Protein AF-A0A0K2RIB2-F1 (afdb_monomer_lite)

Radius of gyration: 23.25 Å; chains: 1; bounding box: 69×48×59 Å

Sequence (217 aa):
MESGQAYGKSLRTVKSCVGSTWCRFGVLDSVSMAINLELRYRGLRSPHKLKMGVSGCARECAEARGKDVGVIATSEGWNLYVGGNGGANPAHAQLLAGGLDDETLVKYIDRYFMYYIRTADRLQRTARWQEELDGGLEHVRQVVVEDSLGIADELEAAMAKHVGSYEDEWAATLKDPERLRRFRSFVNAPSRKMRPSSSSRNAARSVRPPTKRRAPS

Secondary structure (DSSP, 8-state):
-PPP-TTSSBB---EE--HHHH-TT--S-HHHHHHHHHHHHTT-B-SS-B-EEEESSTT-TT-GGGSSEEEEEETTEEEEEES-B-SSS-B--EEEEEEE-HHHHHHHHHHHHHHHHHHSPTT--HHHHHHHSTTTHHHHHHHHTS-TTS-HHHHHHHHHHHHHH---HHHHHHH-HHHHTT--S-SS-TT----------------PPP--PPPP-

pLDDT: mean 88.88, std 16.24, range [41.5, 98.88]

Structure (mmCIF, N/CA/C/O backbone):
data_AF-A0A0K2RIB2-F1
#
_entry.id   AF-A0A0K2RIB2-F1
#
loop_
_atom_site.group_PDB
_atom_site.id
_atom_site.type_symbol
_atom_site.label_atom_id
_atom_site.label_alt_id
_atom_site.label_comp_id
_atom_site.label_asym_id
_atom_site.label_entity_id
_atom_site.label_seq_id
_atom_site.pdbx_PDB_ins_code
_atom_site.Cartn_x
_atom_site.Cartn_y
_atom_site.Cartn_z
_atom_site.occupancy
_atom_site.B_iso_or_equiv
_atom_site.auth_seq_id
_atom_site.auth_comp_id
_atom_site.auth_asym_id
_atom_site.auth_atom_id
_atom_site.pdbx_PDB_model_num
ATOM 1 N N . MET A 1 1 ? 18.190 -14.920 -8.138 1.00 58.31 1 MET A N 1
ATOM 2 C CA . MET A 1 1 ? 17.824 -13.720 -7.362 1.00 58.31 1 MET A CA 1
ATOM 3 C C . MET A 1 1 ? 17.068 -12.816 -8.307 1.00 58.31 1 MET A C 1
ATOM 5 O O . MET A 1 1 ? 17.563 -12.605 -9.409 1.00 58.31 1 MET A O 1
ATOM 9 N N . GLU A 1 2 ? 15.866 -12.404 -7.922 1.00 75.25 2 GLU A N 1
ATOM 10 C CA . GLU A 1 2 ? 15.033 -11.526 -8.744 1.00 75.25 2 GLU A CA 1
ATOM 11 C C . GLU A 1 2 ? 15.531 -10.077 -8.675 1.00 75.25 2 GLU A C 1
ATOM 13 O O . GLU A 1 2 ? 16.169 -9.659 -7.703 1.00 75.25 2 GLU A O 1
ATOM 18 N N . SER A 1 3 ? 15.256 -9.312 -9.721 1.00 78.38 3 SER A N 1
ATOM 19 C CA . SER A 1 3 ? 15.588 -7.903 -9.829 1.00 78.38 3 SER A CA 1
ATOM 20 C C . SER A 1 3 ? 14.490 -7.024 -9.216 1.00 78.38 3 SER A C 1
ATOM 22 O O . SER A 1 3 ? 13.297 -7.169 -9.482 1.00 78.38 3 SER A O 1
ATOM 24 N N . GLY A 1 4 ? 14.893 -6.066 -8.379 1.00 78.19 4 GLY A N 1
ATOM 25 C CA . GLY A 1 4 ? 13.978 -5.068 -7.825 1.00 78.19 4 GLY A CA 1
ATOM 26 C C . GLY A 1 4 ? 13.643 -3.956 -8.828 1.00 78.19 4 GLY A C 1
ATOM 27 O O . GLY A 1 4 ? 14.410 -3.659 -9.741 1.00 78.19 4 GLY A O 1
ATOM 28 N N . GLN A 1 5 ? 12.530 -3.248 -8.619 1.00 83.38 5 GLN A N 1
ATOM 29 C CA . GLN A 1 5 ? 12.072 -2.175 -9.519 1.00 83.38 5 GLN A CA 1
ATOM 30 C C . GLN A 1 5 ? 12.382 -0.767 -8.992 1.00 83.38 5 GLN A C 1
ATOM 32 O O . GLN A 1 5 ? 11.546 0.140 -8.972 1.00 83.38 5 GLN A O 1
ATOM 37 N N . ALA A 1 6 ? 13.633 -0.561 -8.578 1.00 80.31 6 ALA A N 1
ATOM 38 C CA . ALA A 1 6 ? 14.073 0.627 -7.845 1.00 80.31 6 ALA A CA 1
ATOM 39 C C . ALA A 1 6 ? 13.928 1.966 -8.598 1.00 80.31 6 ALA A C 1
ATOM 41 O O . ALA A 1 6 ? 13.951 3.018 -7.962 1.00 80.31 6 ALA A O 1
ATOM 42 N N . TYR A 1 7 ? 13.751 1.974 -9.920 1.00 82.31 7 TYR A N 1
ATOM 43 C CA . TYR A 1 7 ? 13.553 3.204 -10.704 1.00 82.31 7 TYR A CA 1
ATOM 44 C C . TYR A 1 7 ? 12.172 3.295 -11.367 1.00 82.31 7 TYR A C 1
ATOM 46 O O . TYR A 1 7 ? 11.796 4.365 -11.842 1.00 8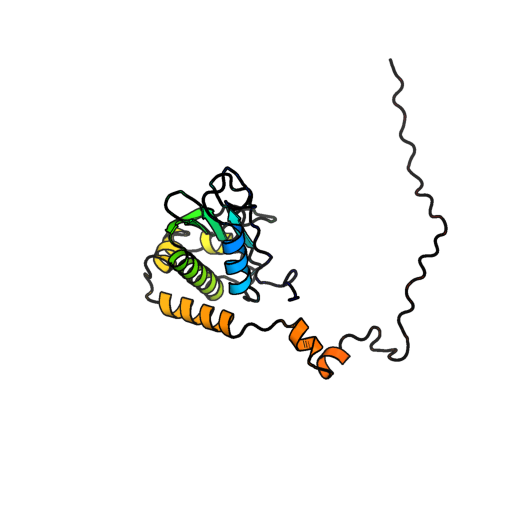2.31 7 TYR A O 1
ATOM 54 N N . GLY A 1 8 ? 11.374 2.225 -11.312 1.00 86.38 8 GLY A N 1
ATOM 55 C CA . GLY A 1 8 ? 10.035 2.184 -11.891 1.00 86.38 8 GLY A CA 1
ATOM 56 C C . GLY A 1 8 ? 9.006 3.020 -11.124 1.00 86.38 8 GLY A C 1
ATOM 57 O O . GLY A 1 8 ? 9.195 3.380 -9.948 1.00 86.38 8 GLY A O 1
ATOM 58 N N . LYS A 1 9 ? 7.891 3.313 -11.806 1.00 93.69 9 LYS A N 1
ATOM 59 C CA . LYS A 1 9 ? 6.614 3.681 -11.177 1.00 93.69 9 LYS A CA 1
ATOM 60 C C . LYS A 1 9 ? 5.899 2.389 -10.780 1.00 93.69 9 LYS A C 1
ATOM 62 O O . LYS A 1 9 ? 5.029 1.890 -11.485 1.00 93.69 9 LYS A O 1
ATOM 67 N N . SER A 1 10 ? 6.424 1.796 -9.719 1.00 93.69 10 SER A N 1
ATOM 68 C CA . SER A 1 10 ? 5.986 0.522 -9.170 1.00 93.69 10 SER A CA 1
ATOM 69 C C . SER A 1 10 ? 6.377 0.417 -7.699 1.00 93.69 10 SER A C 1
ATOM 71 O O . SER A 1 10 ? 6.962 1.363 -7.138 1.00 93.69 10 SER A O 1
ATOM 73 N N . LEU A 1 11 ? 6.036 -0.712 -7.071 1.00 95.31 11 LEU A N 1
ATOM 74 C CA . LEU A 1 11 ? 6.419 -1.013 -5.697 1.00 95.31 11 LEU A CA 1
ATOM 75 C C . LEU A 1 11 ? 7.947 -0.956 -5.517 1.00 95.31 11 LEU A C 1
ATOM 77 O O . LEU A 1 11 ? 8.725 -1.535 -6.277 1.00 95.31 11 LEU A O 1
ATOM 81 N N . ARG A 1 12 ? 8.371 -0.239 -4.475 1.00 94.44 12 ARG A N 1
ATOM 82 C CA . ARG A 1 12 ? 9.718 -0.316 -3.896 1.00 94.44 12 ARG A CA 1
ATOM 83 C C . ARG A 1 12 ? 9.722 -1.325 -2.751 1.00 94.44 12 ARG A C 1
ATOM 85 O O . ARG A 1 12 ? 8.665 -1.617 -2.215 1.00 94.44 12 ARG A O 1
ATOM 92 N N . THR A 1 13 ? 10.904 -1.771 -2.335 1.00 93.12 13 THR A N 1
ATOM 93 C CA . THR A 1 13 ? 11.085 -2.705 -1.211 1.00 93.12 13 THR A CA 1
ATOM 94 C C . THR A 1 13 ? 10.164 -2.398 -0.030 1.00 93.12 13 THR A C 1
ATOM 96 O O . THR A 1 13 ? 10.035 -1.236 0.386 1.00 93.12 13 THR A O 1
ATOM 99 N N . VAL A 1 14 ? 9.545 -3.443 0.512 1.00 97.44 14 VAL A N 1
ATOM 100 C CA . VAL A 1 14 ? 8.667 -3.343 1.673 1.00 97.44 14 VAL A CA 1
ATOM 101 C C . VAL A 1 14 ? 9.541 -3.287 2.920 1.00 97.44 14 VAL A C 1
ATOM 103 O O . VAL A 1 14 ? 10.228 -4.242 3.272 1.00 97.44 14 VAL A O 1
ATOM 106 N N . LYS A 1 15 ? 9.554 -2.140 3.606 1.00 97.62 15 LYS A N 1
ATOM 107 C CA . LYS A 1 15 ? 10.358 -1.986 4.828 1.00 97.62 15 LYS A CA 1
ATOM 108 C C . LYS A 1 15 ? 9.657 -2.682 5.992 1.00 97.62 15 LYS A C 1
ATOM 110 O O . LYS A 1 15 ? 8.543 -2.297 6.336 1.00 97.62 15 LYS A O 1
ATOM 115 N N . SER A 1 16 ? 10.322 -3.624 6.647 1.00 98.19 16 SER A N 1
ATOM 116 C CA . SER A 1 16 ? 9.856 -4.227 7.897 1.00 98.19 16 SER A CA 1
ATOM 117 C C . SER A 1 16 ? 10.701 -3.788 9.091 1.00 98.19 16 SER A C 1
ATOM 119 O O . SER A 1 16 ? 11.830 -3.314 8.942 1.00 98.19 16 SER A O 1
ATOM 121 N N . CYS A 1 17 ? 10.152 -3.941 10.296 1.00 97.06 17 CYS A N 1
ATOM 122 C CA . CYS A 1 17 ? 10.984 -4.132 11.481 1.00 97.06 17 CYS A CA 1
ATOM 123 C C . CYS A 1 17 ? 11.223 -5.631 11.714 1.00 97.06 17 CYS A C 1
ATOM 125 O O . CYS A 1 17 ? 10.639 -6.478 11.040 1.00 97.06 17 CYS A O 1
ATOM 127 N N . VAL A 1 18 ? 12.062 -5.965 12.694 1.00 96.81 18 VAL A N 1
ATOM 128 C CA . VAL A 1 18 ? 12.467 -7.358 12.955 1.00 96.81 18 VAL A CA 1
ATOM 129 C C . VAL A 1 18 ? 11.351 -8.259 13.521 1.00 96.81 18 VAL A C 1
ATOM 131 O O . VAL A 1 18 ? 11.580 -9.451 13.693 1.00 96.81 18 VAL A O 1
ATOM 134 N N . GLY A 1 19 ? 10.159 -7.709 13.795 1.00 95.06 19 GLY A N 1
ATOM 135 C CA . GLY A 1 19 ? 8.959 -8.464 14.182 1.00 95.06 19 GLY A CA 1
ATOM 136 C C . GLY A 1 19 ? 9.045 -9.180 15.531 1.00 95.06 19 GLY A C 1
ATOM 137 O O . GLY A 1 19 ? 10.005 -8.998 16.284 1.00 95.06 19 GLY A O 1
ATOM 138 N N . SER A 1 20 ? 8.028 -9.990 15.840 1.00 95.31 20 SER A N 1
ATOM 139 C CA . SER A 1 20 ? 7.999 -10.876 17.020 1.00 95.31 20 SER A CA 1
ATOM 140 C C . SER A 1 20 ? 9.105 -11.938 17.009 1.00 95.31 20 SER A C 1
ATOM 142 O O . SER A 1 20 ? 9.464 -12.451 18.063 1.00 95.31 20 SER A O 1
ATOM 144 N N . THR A 1 21 ? 9.709 -12.205 15.849 1.00 91.19 21 THR A N 1
ATOM 145 C CA . THR A 1 21 ? 10.822 -13.149 15.685 1.00 91.19 21 THR A CA 1
ATOM 146 C C . THR A 1 21 ? 12.063 -12.746 16.484 1.00 91.19 21 THR A C 1
ATOM 148 O O . THR A 1 21 ? 12.758 -13.608 17.012 1.00 91.19 21 THR A O 1
ATOM 151 N N . TRP A 1 22 ? 12.349 -11.441 16.592 1.00 93.38 22 TRP A N 1
ATOM 152 C CA . TRP A 1 22 ? 13.577 -10.949 17.241 1.00 93.38 22 TRP A CA 1
ATOM 153 C C . TRP A 1 22 ? 13.367 -9.776 18.202 1.00 93.38 22 TRP A C 1
ATOM 155 O O . TRP A 1 22 ? 14.234 -9.489 19.028 1.00 93.38 22 TRP A O 1
ATOM 165 N N . CYS A 1 23 ? 12.248 -9.057 18.108 1.00 97.00 23 CYS A N 1
ATOM 166 C CA . CYS A 1 23 ? 11.960 -7.935 18.992 1.00 97.00 23 CYS A CA 1
ATOM 167 C C . CYS A 1 23 ? 11.091 -8.391 20.162 1.00 97.00 23 CYS A C 1
ATOM 169 O O . CYS A 1 23 ? 9.965 -8.830 19.961 1.00 97.00 23 CYS A O 1
ATOM 171 N N . ARG A 1 24 ? 11.538 -8.133 21.397 1.00 96.50 24 ARG A N 1
ATOM 172 C CA . ARG A 1 24 ? 10.737 -8.369 22.617 1.00 96.50 24 ARG A CA 1
ATOM 173 C C . ARG A 1 24 ? 9.398 -7.619 22.670 1.00 96.50 24 ARG A C 1
ATOM 175 O O . ARG A 1 24 ? 8.568 -7.912 23.516 1.00 96.50 24 ARG A O 1
ATOM 182 N N . PHE A 1 25 ? 9.235 -6.585 21.842 1.00 96.19 25 PHE A N 1
ATOM 183 C CA . PHE A 1 25 ? 8.000 -5.804 21.726 1.00 96.19 25 PHE A CA 1
ATOM 184 C C . PHE A 1 25 ? 7.179 -6.185 20.492 1.00 96.19 25 PHE A C 1
ATOM 186 O O . PHE A 1 25 ? 6.168 -5.537 20.234 1.00 96.19 25 PHE A O 1
ATOM 193 N N . GLY A 1 26 ? 7.659 -7.121 19.671 1.00 95.31 26 GLY A N 1
ATOM 194 C CA . GLY A 1 26 ? 6.946 -7.561 18.483 1.00 95.31 26 GLY A CA 1
ATOM 195 C C . GLY A 1 26 ? 5.702 -8.343 18.885 1.00 95.31 26 GLY A C 1
ATOM 196 O O . GLY A 1 26 ? 5.790 -9.289 19.658 1.00 95.31 26 GLY A O 1
ATOM 197 N N . VAL A 1 27 ? 4.559 -7.914 18.365 1.00 97.38 27 VAL A N 1
ATOM 198 C CA . VAL A 1 27 ? 3.250 -8.537 18.568 1.00 97.38 27 VAL A CA 1
ATOM 199 C C . VAL A 1 27 ? 3.007 -9.580 17.483 1.00 97.38 27 VAL A C 1
ATOM 201 O O . VAL A 1 27 ? 2.706 -10.724 17.795 1.00 97.38 27 VAL A O 1
ATOM 204 N N . LEU A 1 28 ? 3.223 -9.208 16.217 1.00 97.19 28 LEU A N 1
ATOM 205 C CA . LEU A 1 28 ? 3.100 -10.104 15.063 1.00 97.19 28 LEU A CA 1
ATOM 206 C C . LEU A 1 28 ? 4.395 -10.142 14.241 1.00 97.19 28 LEU A C 1
ATOM 208 O O . LEU A 1 28 ? 5.269 -9.268 14.358 1.00 97.19 28 LEU A O 1
ATOM 212 N N . ASP A 1 29 ? 4.512 -11.161 13.391 1.00 97.56 29 ASP A N 1
ATOM 213 C CA . ASP A 1 29 ? 5.656 -11.342 12.500 1.00 97.56 29 ASP A CA 1
ATOM 214 C C . ASP A 1 29 ? 5.575 -10.385 11.301 1.00 97.56 29 ASP A C 1
ATOM 216 O O . ASP A 1 29 ? 5.030 -10.682 10.236 1.00 97.56 29 ASP A O 1
ATOM 220 N N . SER A 1 30 ? 6.155 -9.198 11.475 1.00 97.75 30 SER A N 1
ATOM 221 C CA . SER A 1 30 ? 6.241 -8.205 10.406 1.00 97.75 30 SER A CA 1
ATOM 222 C C . SER A 1 30 ? 7.198 -8.575 9.279 1.00 97.75 30 SER A C 1
ATOM 224 O O . SER A 1 30 ? 7.102 -7.974 8.210 1.00 97.75 30 SER A O 1
ATOM 226 N N . VAL A 1 31 ? 8.144 -9.493 9.501 1.00 98.06 31 VAL A N 1
ATOM 227 C CA . VAL A 1 31 ? 9.119 -9.874 8.472 1.00 98.06 31 VAL A CA 1
ATOM 228 C C . VAL A 1 31 ? 8.427 -10.745 7.433 1.00 98.06 31 VAL A C 1
ATOM 230 O O . VAL A 1 31 ? 8.460 -10.402 6.252 1.00 98.06 31 VAL A O 1
ATOM 233 N N . SER A 1 32 ? 7.734 -11.798 7.872 1.00 97.69 32 SER A N 1
ATOM 234 C CA . SER A 1 32 ? 6.980 -12.679 6.973 1.00 97.69 32 SER A CA 1
ATOM 235 C C . SER A 1 32 ? 5.874 -11.922 6.241 1.00 97.69 32 SER A C 1
ATOM 237 O O . SER A 1 32 ? 5.769 -12.020 5.020 1.00 97.69 32 SER A O 1
ATOM 239 N N . MET A 1 33 ? 5.119 -11.071 6.946 1.00 98.50 33 MET A N 1
ATOM 240 C CA . MET A 1 33 ? 4.102 -10.229 6.311 1.00 98.50 33 MET A CA 1
ATOM 241 C C . MET A 1 33 ? 4.712 -9.278 5.265 1.00 98.50 33 MET A C 1
ATOM 243 O O . MET A 1 33 ? 4.191 -9.160 4.160 1.00 98.50 33 MET A O 1
ATOM 247 N N . ALA A 1 34 ? 5.853 -8.636 5.541 1.00 98.25 34 ALA A N 1
ATOM 248 C CA . ALA A 1 34 ? 6.506 -7.781 4.548 1.00 98.25 34 ALA A CA 1
ATOM 249 C C . ALA A 1 34 ? 6.981 -8.548 3.308 1.00 98.25 34 ALA A C 1
ATOM 251 O O . ALA A 1 34 ? 6.813 -8.043 2.199 1.00 98.25 34 ALA A O 1
ATOM 252 N N . ILE A 1 35 ? 7.524 -9.758 3.481 1.00 97.19 35 ILE A N 1
ATOM 253 C CA . ILE A 1 35 ? 7.908 -10.636 2.367 1.00 97.19 35 ILE A CA 1
ATOM 254 C C . ILE A 1 35 ? 6.676 -10.987 1.529 1.00 97.19 35 ILE A C 1
ATOM 256 O O . ILE A 1 35 ? 6.717 -10.853 0.308 1.00 97.19 35 ILE A O 1
ATOM 260 N N . ASN A 1 36 ? 5.566 -11.362 2.170 1.00 98.00 36 ASN A N 1
ATOM 261 C CA . ASN A 1 36 ? 4.319 -11.690 1.480 1.00 98.00 36 ASN A CA 1
ATOM 262 C C . ASN A 1 36 ? 3.820 -10.517 0.624 1.00 98.00 36 ASN A C 1
ATOM 264 O O . ASN A 1 36 ? 3.519 -10.695 -0.557 1.00 98.00 36 ASN A O 1
ATOM 268 N N . LEU A 1 37 ? 3.788 -9.305 1.187 1.00 98.38 37 LEU A N 1
ATOM 269 C CA . LEU A 1 37 ? 3.371 -8.107 0.454 1.00 98.38 37 LEU A CA 1
ATOM 270 C C . LEU A 1 37 ? 4.364 -7.757 -0.670 1.00 98.38 37 LEU A C 1
ATOM 272 O O . LEU A 1 37 ? 3.944 -7.378 -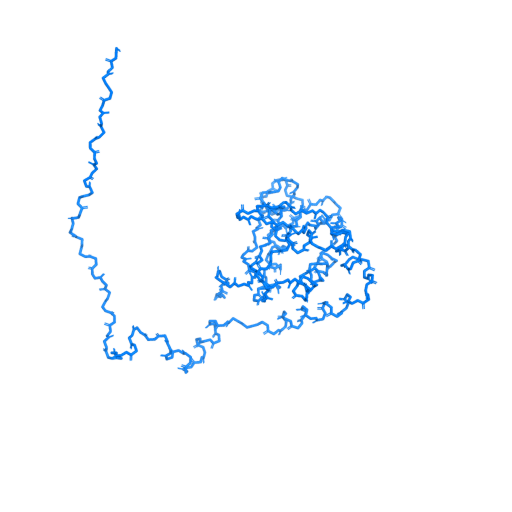1.763 1.00 98.38 37 LEU A O 1
ATOM 276 N N . GLU A 1 38 ? 5.672 -7.917 -0.449 1.00 96.56 38 GLU A N 1
ATOM 277 C CA . GLU A 1 38 ? 6.683 -7.664 -1.482 1.00 96.56 38 GLU A CA 1
ATOM 278 C C . GLU A 1 38 ? 6.520 -8.607 -2.678 1.00 96.56 38 GLU A C 1
ATOM 280 O O . GLU A 1 38 ? 6.462 -8.150 -3.821 1.00 96.56 38 GLU A O 1
ATOM 285 N N . LEU A 1 39 ? 6.376 -9.909 -2.423 1.00 95.44 39 LEU A N 1
ATOM 286 C CA . LEU A 1 39 ? 6.187 -10.920 -3.464 1.00 95.44 39 LEU A CA 1
ATOM 287 C C . LEU A 1 39 ? 4.849 -10.763 -4.198 1.00 95.44 39 LEU A C 1
ATOM 289 O O . LEU A 1 39 ? 4.767 -11.087 -5.385 1.00 95.44 39 LEU A O 1
ATOM 293 N N . ARG A 1 40 ? 3.814 -10.251 -3.525 1.00 97.00 40 ARG A N 1
ATOM 294 C CA . ARG A 1 40 ? 2.500 -10.014 -4.132 1.00 97.00 40 ARG A CA 1
ATOM 295 C C . ARG A 1 40 ? 2.503 -8.805 -5.066 1.00 97.00 40 ARG A C 1
ATOM 297 O O . ARG A 1 40 ? 2.053 -8.911 -6.201 1.00 97.00 40 ARG A O 1
ATOM 304 N N . TYR A 1 41 ? 3.021 -7.661 -4.620 1.00 96.94 41 TYR A N 1
ATOM 305 C CA . TYR A 1 41 ? 2.884 -6.401 -5.369 1.00 96.94 41 TYR A CA 1
ATOM 306 C C . TYR A 1 41 ? 4.127 -6.007 -6.175 1.00 96.94 41 TYR A C 1
ATOM 308 O O . TYR A 1 41 ? 4.136 -4.957 -6.830 1.00 96.94 41 TYR A O 1
ATOM 316 N N . ARG A 1 42 ? 5.196 -6.815 -6.164 1.00 93.38 42 ARG A N 1
ATOM 317 C CA . ARG A 1 42 ? 6.334 -6.629 -7.079 1.00 93.38 42 ARG A CA 1
ATOM 318 C C . ARG A 1 42 ? 5.837 -6.529 -8.520 1.00 93.38 42 ARG A C 1
ATOM 320 O O . ARG A 1 42 ? 4.906 -7.208 -8.942 1.00 93.38 42 ARG A O 1
ATOM 327 N N . GLY A 1 43 ? 6.436 -5.623 -9.280 1.00 92.19 43 GLY A N 1
ATOM 328 C CA . GLY A 1 43 ? 6.046 -5.402 -10.669 1.00 92.19 43 GLY A CA 1
ATOM 329 C C . GLY A 1 43 ? 4.772 -4.617 -10.909 1.00 92.19 43 GLY A C 1
ATOM 330 O O . GLY A 1 43 ? 4.549 -4.235 -12.056 1.00 92.19 43 GLY A O 1
ATOM 331 N N . LEU A 1 44 ? 3.979 -4.319 -9.878 1.00 95.19 44 LEU A N 1
ATOM 332 C CA . LEU A 1 44 ? 2.732 -3.590 -10.059 1.00 95.19 44 LEU A CA 1
ATOM 333 C C . LEU A 1 44 ? 3.021 -2.195 -10.615 1.00 95.19 44 LEU A C 1
ATOM 335 O O . LEU A 1 44 ? 3.683 -1.386 -9.960 1.00 95.19 44 LEU A O 1
ATOM 339 N N . ARG A 1 45 ? 2.559 -1.921 -11.837 1.00 94.62 45 ARG A N 1
ATOM 340 C CA . ARG A 1 45 ? 2.681 -0.602 -12.462 1.00 94.62 45 ARG A CA 1
ATOM 341 C C . ARG A 1 45 ? 1.593 0.310 -11.919 1.00 94.62 45 ARG A C 1
ATOM 343 O O . ARG A 1 45 ? 0.434 -0.076 -11.839 1.00 94.62 45 ARG A O 1
ATOM 350 N N . SER A 1 46 ? 1.980 1.524 -11.560 1.00 96.50 46 SER A N 1
ATOM 351 C CA . SER A 1 46 ? 1.096 2.472 -10.890 1.00 96.50 46 SER A CA 1
ATOM 352 C C . SER A 1 46 ? 1.356 3.907 -11.354 1.00 96.50 46 SER A C 1
ATOM 354 O O . SER A 1 46 ? 2.445 4.194 -11.864 1.00 96.50 46 SER A O 1
ATOM 356 N N . PRO A 1 47 ? 0.399 4.838 -11.159 1.00 97.44 47 PRO A N 1
ATOM 357 C CA . PRO A 1 47 ? 0.558 6.236 -11.568 1.00 97.44 47 PRO A CA 1
ATOM 358 C C . PRO A 1 47 ? 1.840 6.878 -11.023 1.00 97.44 47 PRO A C 1
ATOM 360 O O . PRO A 1 47 ? 2.522 7.638 -11.719 1.00 97.44 47 PRO A O 1
ATOM 363 N N . HIS A 1 48 ? 2.233 6.509 -9.800 1.00 95.88 48 HIS A N 1
ATOM 364 C CA . HIS A 1 48 ? 3.517 6.868 -9.215 1.00 95.88 48 HIS A CA 1
ATOM 365 C C . HIS A 1 48 ? 4.164 5.699 -8.437 1.00 95.88 48 HIS A C 1
ATOM 367 O O . HIS A 1 48 ? 3.534 4.680 -8.200 1.00 95.88 48 HIS A O 1
ATOM 373 N N . LYS A 1 49 ? 5.443 5.823 -8.033 1.00 95.50 49 LYS A N 1
ATOM 374 C CA . LYS A 1 49 ? 6.132 4.845 -7.160 1.00 95.50 49 LYS A CA 1
ATOM 375 C C . LYS A 1 49 ? 5.348 4.605 -5.864 1.00 95.50 49 LYS A C 1
ATOM 377 O O . LYS A 1 49 ? 4.922 5.586 -5.250 1.00 95.50 49 LYS A O 1
ATOM 382 N N . LEU A 1 50 ? 5.275 3.346 -5.443 1.00 96.88 50 LEU A N 1
ATOM 383 C CA . LEU A 1 50 ? 4.609 2.910 -4.217 1.00 96.88 50 LEU A CA 1
ATOM 384 C C . LEU A 1 50 ? 5.645 2.496 -3.172 1.00 96.88 50 LEU A C 1
ATOM 386 O O . LEU A 1 50 ? 6.670 1.893 -3.500 1.00 96.88 50 LEU A O 1
ATOM 390 N N . LYS A 1 51 ? 5.390 2.821 -1.910 1.00 97.38 51 LYS A N 1
ATOM 391 C CA . LYS A 1 51 ? 6.163 2.361 -0.759 1.00 97.38 51 LYS A CA 1
ATOM 392 C C . LYS A 1 51 ? 5.225 1.667 0.211 1.00 97.38 51 LYS A C 1
ATOM 394 O O . LYS A 1 51 ? 4.145 2.179 0.490 1.00 97.38 51 LYS A O 1
ATOM 399 N N . MET A 1 52 ? 5.690 0.557 0.772 1.00 98.50 52 MET A N 1
ATOM 400 C CA . MET A 1 52 ? 4.977 -0.164 1.820 1.00 98.50 52 MET A CA 1
ATOM 401 C C . MET A 1 52 ? 5.869 -0.424 3.022 1.00 98.50 52 MET A C 1
ATOM 403 O O . MET A 1 52 ? 7.102 -0.442 2.911 1.00 98.50 52 MET A O 1
ATOM 407 N N . GLY A 1 53 ? 5.260 -0.581 4.192 1.00 98.44 53 GLY A N 1
ATOM 408 C CA . GLY A 1 53 ? 6.013 -0.958 5.372 1.00 98.44 53 GLY A CA 1
ATOM 409 C C . GLY A 1 53 ? 5.172 -1.617 6.440 1.00 98.44 53 GLY A C 1
ATOM 410 O O . GLY A 1 53 ? 4.011 -1.264 6.623 1.00 98.44 53 GLY A O 1
ATOM 411 N N . VAL A 1 54 ? 5.794 -2.557 7.143 1.00 98.81 54 VAL A N 1
ATOM 412 C CA . VAL A 1 54 ? 5.142 -3.431 8.114 1.00 98.81 54 VAL A CA 1
ATOM 413 C C . VAL A 1 54 ? 5.871 -3.328 9.447 1.00 98.81 54 VAL A C 1
ATOM 415 O O . VAL A 1 54 ? 7.047 -3.674 9.561 1.00 98.81 54 VAL A O 1
ATOM 418 N N . SER A 1 55 ? 5.183 -2.834 10.470 1.00 98.62 55 SER A N 1
ATOM 419 C CA . SER A 1 55 ? 5.692 -2.789 11.840 1.00 98.62 55 SER A CA 1
ATOM 420 C C . SER A 1 55 ? 5.013 -3.854 12.683 1.00 98.62 55 SER A C 1
ATOM 422 O O . SER A 1 55 ? 3.793 -3.876 12.796 1.00 98.62 55 SER A O 1
ATOM 424 N N . GLY A 1 56 ? 5.807 -4.691 13.345 1.00 98.31 56 GLY A N 1
ATOM 425 C CA . GLY A 1 56 ? 5.306 -5.737 14.234 1.00 98.31 56 GLY A CA 1
ATOM 426 C C . GLY A 1 56 ? 4.722 -5.224 15.551 1.00 98.31 56 GLY A C 1
ATOM 427 O O . GLY A 1 56 ? 4.328 -6.044 16.365 1.00 98.31 56 GLY A O 1
ATOM 428 N N . CYS A 1 57 ? 4.687 -3.909 15.805 1.00 98.19 57 CYS A N 1
ATOM 429 C CA . CYS A 1 57 ? 3.988 -3.293 16.939 1.00 98.19 57 CYS A CA 1
ATOM 430 C C . CYS A 1 57 ? 3.845 -1.769 16.768 1.00 98.19 57 CYS A C 1
ATOM 432 O O . CYS A 1 57 ? 4.439 -1.167 15.867 1.00 98.19 57 CYS A O 1
ATOM 434 N N . ALA A 1 58 ? 3.136 -1.127 17.702 1.00 97.06 58 ALA A N 1
ATOM 435 C CA . ALA A 1 58 ? 2.871 0.316 17.728 1.00 97.06 58 ALA A CA 1
ATOM 436 C C . ALA A 1 58 ? 4.116 1.224 17.834 1.00 97.06 58 ALA A C 1
ATOM 438 O O . ALA A 1 58 ? 4.001 2.432 17.652 1.00 97.06 58 ALA A O 1
ATOM 439 N N . ARG A 1 59 ? 5.313 0.671 18.093 1.00 96.88 59 ARG A N 1
ATOM 440 C CA . ARG A 1 59 ? 6.579 1.435 18.047 1.00 96.88 59 ARG A CA 1
ATOM 441 C C . ARG A 1 59 ? 6.972 1.865 16.639 1.00 96.88 59 ARG A C 1
ATOM 443 O O . ARG A 1 59 ? 7.867 2.690 16.501 1.00 96.88 59 ARG A O 1
ATOM 450 N N . GLU A 1 60 ? 6.334 1.288 15.621 1.00 95.06 60 GLU A N 1
ATOM 451 C CA . GLU A 1 60 ? 6.335 1.852 14.273 1.00 95.06 60 GLU A CA 1
ATOM 452 C C . GLU A 1 60 ? 7.734 1.929 13.625 1.00 95.06 60 GLU A C 1
ATOM 454 O O . GLU A 1 60 ? 7.980 2.715 12.726 1.00 95.06 60 GLU A O 1
ATOM 459 N N . CYS A 1 61 ? 8.683 1.070 14.020 1.00 97.69 61 CYS A N 1
ATOM 460 C CA . CYS A 1 61 ? 10.078 1.157 13.555 1.00 97.69 61 CYS A CA 1
ATOM 461 C C . CYS A 1 61 ? 10.245 1.034 12.029 1.00 97.69 61 CYS A C 1
ATOM 463 O O . CYS A 1 61 ? 11.289 1.395 11.479 1.00 97.69 61 CYS A O 1
ATOM 465 N N . ALA A 1 62 ? 9.237 0.499 11.336 1.00 97.44 62 ALA A N 1
ATOM 466 C CA . ALA A 1 62 ? 9.260 0.432 9.892 1.00 97.44 62 ALA A CA 1
ATOM 467 C C . ALA A 1 62 ? 8.953 1.776 9.223 1.00 97.44 62 ALA A C 1
ATOM 469 O O . ALA A 1 62 ? 9.206 1.851 8.029 1.00 97.44 62 ALA A O 1
ATOM 470 N N . GLU A 1 63 ? 8.445 2.809 9.906 1.00 97.31 63 GLU A N 1
ATOM 471 C CA . GLU A 1 63 ? 7.892 4.045 9.309 1.00 97.31 63 GLU A CA 1
ATOM 472 C C . GLU A 1 63 ? 6.705 3.748 8.364 1.00 97.31 63 GLU A C 1
ATOM 474 O O . GLU A 1 63 ? 6.590 4.312 7.272 1.00 97.31 63 GLU A O 1
ATOM 479 N N . ALA A 1 64 ? 5.889 2.748 8.704 1.00 97.62 64 ALA A N 1
ATOM 480 C CA . ALA A 1 64 ? 4.637 2.386 8.042 1.00 97.62 64 ALA A CA 1
ATOM 481 C C . ALA A 1 64 ? 3.703 3.591 7.780 1.00 97.62 64 ALA A C 1
ATOM 483 O O . ALA A 1 64 ? 3.194 3.717 6.670 1.00 97.62 64 ALA A O 1
ATOM 484 N N . ARG A 1 65 ? 3.534 4.527 8.723 1.00 97.56 65 ARG A N 1
ATOM 485 C CA . ARG A 1 65 ? 2.679 5.718 8.554 1.00 97.56 65 ARG A CA 1
ATOM 486 C C . ARG A 1 65 ? 3.260 6.767 7.602 1.00 97.56 65 ARG A C 1
ATOM 488 O O . ARG A 1 65 ? 2.552 7.678 7.198 1.00 97.56 65 ARG A O 1
ATOM 495 N N . GLY A 1 66 ? 4.527 6.653 7.206 1.00 97.06 66 GLY A N 1
ATOM 496 C CA . GLY A 1 66 ? 5.157 7.529 6.207 1.00 97.06 66 GLY A CA 1
ATOM 497 C C . GLY A 1 66 ? 5.041 7.027 4.761 1.00 97.06 66 GLY A C 1
ATOM 498 O O . GLY A 1 66 ? 5.729 7.541 3.867 1.00 97.06 66 GLY A O 1
ATOM 499 N N . LYS A 1 67 ? 4.253 5.974 4.518 1.00 98.12 67 LYS A N 1
ATOM 500 C CA . LYS A 1 67 ? 4.221 5.231 3.253 1.00 98.12 67 LYS A CA 1
ATOM 501 C C . LYS A 1 67 ? 2.832 5.161 2.643 1.00 98.12 67 LYS A C 1
ATOM 503 O O . LYS A 1 67 ? 1.842 5.391 3.325 1.00 98.12 67 LYS A O 1
ATOM 508 N N . ASP A 1 68 ? 2.793 4.828 1.352 1.00 98.38 68 ASP A N 1
ATOM 509 C CA . ASP A 1 68 ? 1.554 4.770 0.578 1.00 98.38 68 ASP A CA 1
ATOM 510 C C . ASP A 1 68 ? 0.589 3.726 1.171 1.00 98.38 68 ASP A C 1
ATOM 512 O O . ASP A 1 68 ? -0.612 3.984 1.218 1.00 98.38 68 ASP A O 1
ATOM 516 N N . VAL A 1 69 ? 1.136 2.613 1.687 1.00 98.75 69 VAL A N 1
ATOM 517 C CA . VAL A 1 69 ? 0.454 1.647 2.565 1.00 98.75 69 VAL A CA 1
ATOM 518 C C . VAL A 1 69 ? 1.340 1.316 3.771 1.00 98.75 69 VAL A C 1
ATOM 520 O O . VAL A 1 69 ? 2.524 0.994 3.631 1.00 98.75 69 VAL A O 1
ATOM 523 N N . GLY A 1 70 ? 0.762 1.371 4.965 1.00 98.69 70 GLY A N 1
ATOM 524 C CA . GLY A 1 70 ? 1.404 1.028 6.226 1.00 98.69 70 GLY A CA 1
ATOM 525 C C . GLY A 1 70 ? 0.617 -0.035 6.978 1.00 98.69 70 GLY A C 1
ATOM 526 O O . GLY A 1 70 ? -0.588 0.091 7.141 1.00 98.69 70 GLY A O 1
ATOM 527 N N . VAL A 1 71 ? 1.302 -1.055 7.478 1.00 98.81 71 VAL A N 1
ATOM 528 C CA . VAL A 1 71 ? 0.706 -2.137 8.266 1.00 98.81 71 VAL A CA 1
ATOM 529 C C . VAL A 1 71 ? 1.341 -2.125 9.651 1.00 98.81 71 VAL A C 1
ATOM 531 O O . VAL A 1 71 ? 2.568 -2.108 9.773 1.00 98.81 71 VAL A O 1
ATOM 534 N N . ILE A 1 72 ? 0.527 -2.084 10.704 1.00 98.75 72 ILE A N 1
ATOM 535 C CA . ILE A 1 72 ? 1.008 -2.047 12.090 1.00 98.75 72 ILE A CA 1
ATOM 536 C C . ILE A 1 72 ? 0.259 -3.088 12.911 1.00 98.75 72 ILE A C 1
ATOM 538 O O . ILE A 1 72 ? -0.965 -3.047 12.978 1.00 98.75 72 ILE A O 1
ATOM 542 N N . ALA A 1 73 ? 0.993 -3.993 13.552 1.00 98.50 73 ALA A N 1
ATOM 543 C CA . ALA A 1 73 ? 0.402 -5.013 14.407 1.00 98.50 73 ALA A CA 1
ATOM 544 C C . ALA A 1 73 ? -0.176 -4.420 15.697 1.00 98.50 73 ALA A C 1
ATOM 546 O O . ALA A 1 73 ? 0.433 -3.545 16.331 1.00 98.50 73 ALA A O 1
ATOM 547 N N . THR A 1 74 ? -1.299 -4.985 16.117 1.00 98.06 74 THR A N 1
ATOM 548 C CA . THR A 1 74 ? -1.955 -4.792 17.409 1.00 98.06 74 THR A CA 1
ATOM 549 C C . THR A 1 74 ? -2.267 -6.160 18.021 1.00 98.06 74 THR A C 1
ATOM 551 O O . THR A 1 74 ? -2.036 -7.199 17.405 1.00 98.06 74 THR A O 1
ATOM 554 N N . SER A 1 75 ? -2.779 -6.176 19.251 1.00 96.56 75 SER A N 1
ATOM 555 C CA . SER A 1 75 ? -3.265 -7.406 19.889 1.00 96.56 75 SER A CA 1
ATOM 556 C C . SER A 1 75 ? -4.508 -7.997 19.216 1.00 96.56 75 SER A C 1
ATOM 558 O O . SER A 1 75 ? -4.823 -9.154 19.459 1.00 96.56 75 SER A O 1
ATOM 560 N N . GLU A 1 76 ? -5.211 -7.212 18.397 1.00 97.38 76 GLU A N 1
ATOM 561 C CA . GLU A 1 76 ? -6.456 -7.597 17.718 1.00 97.38 76 GLU A CA 1
ATOM 562 C C . GLU A 1 76 ? -6.227 -7.981 16.247 1.00 97.38 76 GLU A C 1
ATOM 564 O O . GLU A 1 76 ? -7.172 -8.336 15.557 1.00 97.38 76 GLU A O 1
ATOM 569 N N . GLY A 1 77 ? -4.988 -7.894 15.749 1.00 98.06 77 GLY A N 1
ATOM 570 C CA . GLY A 1 77 ? -4.645 -8.143 14.349 1.00 98.06 77 GLY A CA 1
ATOM 571 C C . GLY A 1 77 ? -3.844 -6.992 13.747 1.00 98.06 77 GLY A C 1
ATOM 572 O O . GLY A 1 77 ? -2.975 -6.405 14.397 1.00 98.06 77 GLY A O 1
ATOM 573 N N . TRP A 1 78 ? -4.118 -6.656 12.490 1.00 98.75 78 TRP A N 1
ATOM 574 C CA . TRP A 1 78 ? -3.418 -5.603 11.762 1.00 98.75 78 TRP A CA 1
ATOM 575 C C . TRP A 1 78 ? -4.241 -4.324 11.650 1.00 98.75 78 TRP A C 1
ATOM 577 O O . TRP A 1 78 ? -5.411 -4.337 11.274 1.00 98.75 78 TRP A O 1
ATOM 587 N N . ASN A 1 79 ? -3.583 -3.191 11.883 1.00 98.81 79 ASN A N 1
ATOM 588 C CA . ASN A 1 79 ? -4.076 -1.887 11.467 1.00 98.81 79 ASN A CA 1
ATOM 589 C C . ASN A 1 79 ? -3.496 -1.526 10.100 1.00 98.81 79 ASN A C 1
ATOM 591 O O . ASN A 1 79 ? -2.271 -1.469 9.932 1.00 98.81 79 ASN A O 1
ATOM 595 N N . LEU A 1 80 ? -4.384 -1.235 9.152 1.00 98.88 80 LEU A N 1
ATOM 596 C CA . LEU A 1 80 ? -4.063 -0.799 7.801 1.00 98.88 80 LEU A CA 1
ATOM 597 C C . LEU A 1 80 ? -4.155 0.727 7.706 1.00 98.88 80 LEU A C 1
ATOM 599 O O . LEU A 1 80 ? -5.214 1.317 7.909 1.00 98.88 80 LEU A O 1
ATOM 603 N N . TYR A 1 81 ? -3.039 1.360 7.366 1.00 98.88 81 TYR A N 1
ATOM 604 C CA . TYR A 1 81 ? -2.918 2.790 7.108 1.00 98.88 81 TYR A CA 1
ATOM 605 C C . TYR A 1 81 ? -2.670 3.043 5.620 1.00 98.88 81 TYR A C 1
ATOM 607 O O . TYR A 1 81 ? -1.879 2.334 4.996 1.00 98.88 81 TYR A O 1
ATOM 615 N N . VAL A 1 82 ? -3.288 4.083 5.064 1.00 98.81 82 VAL A N 1
ATOM 616 C CA . VAL A 1 82 ? -3.203 4.420 3.634 1.00 98.81 82 VAL A CA 1
ATOM 617 C C . VAL A 1 82 ? -3.039 5.920 3.389 1.00 98.81 82 VAL A C 1
ATOM 619 O O . VAL A 1 82 ? -3.285 6.738 4.274 1.00 98.81 82 VAL A O 1
ATOM 622 N N . GLY A 1 83 ? -2.585 6.286 2.191 1.00 97.94 83 GLY A N 1
ATOM 623 C CA . GLY A 1 83 ? -2.483 7.687 1.770 1.00 97.94 83 GLY A CA 1
ATOM 624 C C . GLY A 1 83 ? -1.279 8.439 2.345 1.00 97.94 83 GLY A C 1
ATOM 625 O O . GLY A 1 83 ? -1.280 9.663 2.377 1.00 97.94 83 GLY A O 1
ATOM 626 N N . GLY A 1 84 ? -0.241 7.743 2.817 1.00 97.50 84 GLY A N 1
ATOM 627 C CA . GLY A 1 84 ? 0.987 8.384 3.288 1.00 97.50 84 GLY A CA 1
ATOM 628 C C . GLY A 1 84 ? 2.031 8.557 2.191 1.00 97.50 84 GLY A C 1
ATOM 629 O O . GLY A 1 84 ? 2.108 7.798 1.224 1.00 97.50 84 GLY A O 1
ATOM 630 N N . ASN A 1 85 ? 2.926 9.526 2.360 1.00 95.19 85 ASN A N 1
ATOM 631 C CA . ASN A 1 85 ? 4.142 9.587 1.570 1.00 95.19 85 ASN A CA 1
ATOM 632 C C . ASN A 1 85 ? 5.250 10.424 2.204 1.00 95.19 85 ASN A C 1
ATOM 634 O O . ASN A 1 85 ? 5.027 11.522 2.689 1.00 95.19 85 ASN A O 1
ATOM 638 N N . GLY A 1 86 ? 6.497 10.000 2.001 1.00 89.81 86 GLY A N 1
ATOM 639 C CA . GLY A 1 86 ? 7.639 10.921 2.015 1.00 89.81 86 GLY A CA 1
ATOM 640 C C . GLY A 1 86 ? 7.787 11.704 0.699 1.00 89.81 86 GLY A C 1
ATOM 641 O O . GLY A 1 86 ? 7.120 11.406 -0.303 1.00 89.81 86 GLY A O 1
ATOM 642 N N . GLY A 1 87 ? 8.730 12.646 0.660 1.00 85.88 87 GLY A N 1
ATOM 643 C CA . GLY A 1 87 ? 9.078 13.440 -0.526 1.00 85.88 87 GLY A CA 1
ATOM 644 C C . GLY A 1 87 ? 9.064 14.940 -0.243 1.00 85.88 87 GLY A C 1
ATOM 645 O O . GLY A 1 87 ? 9.197 15.333 0.908 1.00 85.88 87 GLY A O 1
ATOM 646 N N . ALA A 1 88 ? 8.903 15.748 -1.297 1.00 87.81 88 ALA A N 1
ATOM 647 C CA . ALA A 1 88 ? 8.864 17.209 -1.191 1.00 87.81 88 ALA A CA 1
ATOM 648 C C . ALA A 1 88 ? 7.679 17.705 -0.345 1.00 87.81 88 ALA A C 1
ATOM 650 O O . ALA A 1 88 ? 7.869 18.539 0.528 1.00 87.81 88 ALA A O 1
ATOM 651 N N . ASN A 1 89 ? 6.493 17.122 -0.559 1.00 91.75 89 ASN A N 1
ATOM 652 C CA . ASN A 1 89 ? 5.283 17.402 0.218 1.00 91.75 89 ASN A CA 1
ATOM 653 C C . ASN A 1 89 ? 4.883 16.133 0.990 1.00 91.75 89 ASN A C 1
ATOM 655 O O . ASN A 1 89 ? 4.149 15.300 0.435 1.00 91.75 89 ASN A O 1
ATOM 659 N N . PRO A 1 90 ? 5.431 15.908 2.198 1.00 95.62 90 PRO A N 1
ATOM 660 C CA . PRO A 1 90 ? 5.146 14.712 2.977 1.00 95.62 90 PRO A CA 1
ATOM 661 C C . PRO A 1 90 ? 3.698 14.695 3.485 1.00 95.62 90 PRO A C 1
ATOM 663 O O . PRO A 1 90 ? 3.099 15.744 3.704 1.00 95.62 90 PRO A O 1
ATOM 666 N N . ALA A 1 91 ? 3.158 13.496 3.681 1.00 97.25 91 ALA A N 1
ATOM 667 C CA . ALA A 1 91 ? 1.850 13.259 4.281 1.00 97.25 91 ALA A CA 1
ATOM 668 C C . ALA A 1 91 ? 1.898 11.988 5.138 1.00 97.25 91 ALA A C 1
ATOM 670 O O . ALA A 1 91 ? 2.578 11.018 4.782 1.00 97.25 91 ALA A O 1
ATOM 671 N N . HIS A 1 92 ? 1.186 11.989 6.264 1.00 97.81 92 HIS A N 1
ATOM 672 C CA . HIS A 1 92 ? 1.009 10.794 7.083 1.00 97.81 92 HIS A CA 1
ATOM 673 C C . HIS A 1 92 ? -0.164 9.964 6.571 1.00 97.81 92 HIS A C 1
ATOM 675 O O . HIS A 1 92 ? -1.229 10.496 6.270 1.00 97.81 92 HIS A O 1
ATOM 681 N N . ALA A 1 93 ? 0.037 8.652 6.527 1.00 98.38 93 ALA A N 1
ATOM 682 C CA . ALA A 1 93 ? -1.013 7.699 6.239 1.00 98.38 93 ALA A CA 1
ATOM 683 C C . ALA A 1 93 ? -2.070 7.719 7.351 1.00 98.38 93 ALA A C 1
ATOM 685 O O . ALA A 1 93 ? -1.749 7.835 8.539 1.00 98.38 93 ALA A O 1
ATOM 686 N N . GLN A 1 94 ? -3.327 7.567 6.957 1.00 98.62 94 GLN A N 1
ATOM 687 C CA . GLN A 1 94 ? -4.493 7.594 7.832 1.00 98.62 94 GLN A CA 1
ATOM 688 C C . GLN A 1 94 ? -5.040 6.176 8.017 1.00 98.62 94 GLN A C 1
ATOM 690 O O . GLN A 1 94 ? -4.887 5.336 7.132 1.00 98.62 94 GLN A O 1
ATOM 695 N N . LEU A 1 95 ? -5.631 5.889 9.180 1.00 98.75 95 LEU A N 1
ATOM 696 C CA . LEU A 1 95 ? -6.154 4.558 9.499 1.00 98.75 95 LEU A CA 1
ATOM 697 C C . LEU A 1 95 ? -7.378 4.253 8.625 1.00 98.75 95 LEU A C 1
ATOM 699 O O . LEU A 1 95 ? -8.403 4.919 8.753 1.00 98.75 95 LEU A O 1
ATOM 703 N N . LEU A 1 96 ? -7.272 3.236 7.774 1.00 98.81 96 LEU A N 1
ATOM 704 C CA . LEU A 1 96 ? -8.376 2.762 6.945 1.00 98.81 96 LEU A CA 1
ATOM 705 C C . LEU A 1 96 ? -9.261 1.785 7.723 1.00 98.81 96 LEU A C 1
ATOM 707 O O . LEU A 1 96 ? -10.470 1.984 7.802 1.00 98.81 96 LEU A O 1
ATOM 711 N N . ALA A 1 97 ? -8.637 0.761 8.313 1.00 98.75 97 ALA A N 1
ATOM 712 C CA . ALA A 1 97 ? -9.292 -0.287 9.089 1.00 98.75 97 ALA A CA 1
ATOM 713 C C . ALA A 1 97 ? -8.321 -0.899 10.116 1.00 98.75 97 ALA A C 1
ATOM 715 O O . ALA A 1 97 ? -7.100 -0.849 9.933 1.00 98.75 97 ALA A O 1
ATOM 716 N N . GLY A 1 98 ? -8.860 -1.448 11.206 1.00 98.50 98 GLY A N 1
ATOM 717 C CA . GLY A 1 98 ? -8.096 -2.061 12.296 1.00 98.50 98 GLY A CA 1
ATOM 718 C C . GLY A 1 98 ? -8.592 -3.458 12.651 1.00 98.50 98 GLY A C 1
ATOM 719 O O . GLY A 1 98 ? -9.685 -3.837 12.242 1.00 98.50 98 GLY A O 1
ATOM 720 N N . GLY A 1 99 ? -7.776 -4.207 13.399 1.00 97.94 99 GLY A N 1
ATOM 721 C CA . GLY A 1 99 ? -8.116 -5.564 13.853 1.00 97.94 99 GLY A CA 1
ATOM 722 C C . GLY A 1 99 ? -8.264 -6.583 12.719 1.00 97.94 99 GLY A C 1
ATOM 723 O O . GLY A 1 99 ? -9.070 -7.501 12.812 1.00 97.94 99 GLY A O 1
ATOM 724 N N . LEU A 1 100 ? -7.540 -6.389 11.613 1.00 98.75 100 LEU A N 1
ATOM 725 C CA . LEU A 1 100 ? -7.660 -7.239 10.430 1.00 98.75 100 LEU A CA 1
ATOM 726 C C . LEU A 1 100 ? -6.864 -8.536 10.592 1.00 98.75 100 LEU A C 1
ATOM 728 O O . LEU A 1 100 ? -5.722 -8.510 11.060 1.00 98.75 100 LEU A O 1
ATOM 732 N N . ASP A 1 101 ? -7.427 -9.645 10.122 1.00 98.75 101 ASP A N 1
ATOM 733 C CA . ASP A 1 101 ? -6.663 -10.854 9.817 1.00 98.75 101 ASP A CA 1
ATOM 734 C C . ASP A 1 101 ? -5.819 -10.679 8.534 1.00 98.75 101 ASP A C 1
ATOM 736 O O . ASP A 1 101 ? -5.941 -9.687 7.807 1.00 98.75 101 ASP A O 1
ATOM 740 N N . ASP A 1 102 ? -4.938 -11.644 8.260 1.00 98.56 102 ASP A N 1
ATOM 741 C CA . ASP A 1 102 ? -4.020 -11.609 7.116 1.00 98.56 102 ASP A CA 1
ATOM 742 C C . ASP A 1 102 ? -4.746 -11.590 5.756 1.00 98.56 102 ASP A C 1
ATOM 744 O O . ASP A 1 102 ? -4.306 -10.895 4.836 1.00 98.56 102 ASP A O 1
ATOM 748 N N . GLU A 1 103 ? -5.846 -12.333 5.611 1.00 98.56 103 GLU A N 1
ATOM 749 C CA . GLU A 1 103 ? -6.589 -12.442 4.351 1.00 98.56 103 GLU A CA 1
ATOM 750 C C . GLU A 1 103 ? -7.322 -11.132 4.050 1.00 98.56 103 GLU A C 1
ATOM 752 O O . GLU A 1 103 ? -7.174 -10.561 2.964 1.00 98.56 103 GLU A O 1
ATOM 757 N N . THR A 1 104 ? -8.058 -10.616 5.033 1.00 98.81 104 THR A N 1
ATOM 758 C CA . THR A 1 104 ? -8.798 -9.356 4.932 1.00 98.81 104 THR A CA 1
ATOM 759 C C . THR A 1 104 ? -7.849 -8.179 4.706 1.00 98.81 104 THR A C 1
ATOM 761 O O . THR A 1 104 ? -8.115 -7.321 3.860 1.00 98.81 104 THR A O 1
ATOM 764 N N . LEU A 1 105 ? -6.699 -8.158 5.393 1.00 98.88 105 LEU A N 1
ATOM 765 C CA . LEU A 1 105 ? -5.650 -7.163 5.168 1.00 98.88 105 LEU A CA 1
ATOM 766 C C . LEU A 1 105 ? -5.205 -7.140 3.700 1.00 98.88 105 LEU A C 1
ATOM 768 O O . LEU A 1 105 ? -5.124 -6.068 3.097 1.00 98.88 105 LEU A O 1
ATOM 772 N N . VAL A 1 106 ? -4.904 -8.308 3.127 1.00 98.81 106 VAL A N 1
ATOM 773 C CA . VAL A 1 106 ? -4.447 -8.411 1.736 1.00 98.81 106 VAL A CA 1
ATOM 774 C C . VAL A 1 106 ? -5.541 -7.965 0.767 1.00 98.81 106 VAL A C 1
ATOM 776 O O . VAL A 1 106 ? -5.247 -7.147 -0.104 1.00 98.81 106 VAL A O 1
ATOM 779 N N . LYS A 1 107 ? -6.796 -8.396 0.956 1.00 98.81 107 LYS A N 1
ATOM 780 C CA . LYS A 1 107 ? -7.930 -7.959 0.118 1.00 98.81 107 LYS A CA 1
ATOM 781 C C . LYS A 1 107 ? -8.083 -6.441 0.109 1.00 98.81 107 LYS A C 1
ATOM 783 O O . LYS A 1 107 ? -8.213 -5.832 -0.951 1.00 98.81 107 LYS A O 1
ATOM 788 N N . TYR A 1 108 ? -8.006 -5.793 1.269 1.00 98.88 108 TYR A N 1
ATOM 789 C CA . TYR A 1 108 ? -8.137 -4.336 1.336 1.00 98.88 108 TYR A CA 1
ATOM 790 C C . TYR A 1 108 ? -6.968 -3.607 0.669 1.00 98.88 108 TYR A C 1
ATOM 792 O O . TYR A 1 108 ? -7.183 -2.575 0.033 1.00 98.88 108 TYR A O 1
ATOM 800 N N . ILE A 1 109 ? -5.746 -4.140 0.744 1.00 98.88 109 ILE A N 1
ATOM 801 C CA . ILE A 1 109 ? -4.602 -3.567 0.021 1.00 98.88 109 ILE A CA 1
ATOM 802 C C . ILE A 1 109 ? -4.761 -3.755 -1.498 1.00 98.88 109 ILE A C 1
ATOM 804 O O . ILE A 1 109 ? -4.499 -2.807 -2.244 1.00 98.88 109 ILE A O 1
ATOM 808 N N . ASP A 1 110 ? -5.220 -4.925 -1.958 1.00 98.88 110 ASP A N 1
ATOM 809 C CA . ASP A 1 110 ? -5.502 -5.193 -3.374 1.00 98.88 110 ASP A CA 1
ATOM 810 C C . ASP A 1 110 ? -6.495 -4.169 -3.934 1.00 98.88 110 ASP A C 1
ATOM 812 O O . ASP A 1 110 ? -6.207 -3.482 -4.922 1.00 98.88 110 ASP A O 1
ATOM 816 N N . ARG A 1 111 ? -7.640 -4.033 -3.254 1.00 98.88 111 ARG A N 1
ATOM 817 C CA . ARG A 1 111 ? -8.710 -3.092 -3.596 1.00 98.88 111 ARG A CA 1
ATOM 818 C C . ARG A 1 111 ? -8.199 -1.657 -3.595 1.00 98.88 111 ARG A C 1
ATOM 820 O O . ARG A 1 111 ? -8.389 -0.948 -4.579 1.00 98.88 111 ARG A O 1
ATOM 827 N N . TYR A 1 112 ? -7.490 -1.244 -2.545 1.00 98.88 112 TYR A N 1
ATOM 828 C CA . TYR A 1 112 ? -6.934 0.104 -2.435 1.00 98.88 112 TYR A CA 1
ATOM 829 C C . TYR A 1 112 ? -5.984 0.437 -3.591 1.00 98.88 112 TYR A C 1
ATOM 831 O O . TYR A 1 112 ? -6.128 1.481 -4.229 1.00 98.88 112 TYR A O 1
ATOM 839 N N . PHE A 1 113 ? -5.031 -0.447 -3.906 1.00 98.81 113 PHE A N 1
ATOM 840 C CA . PHE A 1 113 ? -4.096 -0.196 -5.000 1.00 98.81 113 PHE A CA 1
ATOM 841 C C . PHE A 1 113 ? -4.772 -0.207 -6.363 1.00 98.81 113 PHE A C 1
ATOM 843 O O . PHE A 1 113 ? -4.469 0.666 -7.174 1.00 98.81 113 PHE A O 1
ATOM 850 N N . MET A 1 114 ? -5.677 -1.149 -6.631 1.00 98.75 114 MET A N 1
ATOM 851 C CA . MET A 1 114 ? -6.372 -1.196 -7.918 1.00 98.75 114 MET A CA 1
ATOM 852 C C . MET A 1 114 ? -7.297 0.001 -8.101 1.00 98.75 114 MET A C 1
ATOM 854 O O . MET A 1 114 ? -7.317 0.588 -9.182 1.00 98.75 114 MET A O 1
ATOM 858 N N . TYR A 1 115 ? -7.993 0.422 -7.046 1.00 98.75 115 TYR A N 1
ATOM 859 C CA . TYR A 1 115 ? -8.828 1.614 -7.085 1.00 98.75 115 TYR A CA 1
ATOM 860 C C . TYR A 1 115 ? -7.987 2.873 -7.339 1.00 98.75 115 TYR A C 1
ATOM 862 O O . TYR A 1 115 ? -8.285 3.626 -8.268 1.00 98.75 115 TYR A O 1
ATOM 870 N N . TYR A 1 116 ? -6.867 3.042 -6.626 1.00 98.75 116 TYR A N 1
ATOM 871 C CA . TYR A 1 116 ? -5.899 4.115 -6.884 1.00 98.75 116 TYR A CA 1
ATOM 872 C C . TYR A 1 116 ? -5.369 4.087 -8.325 1.00 98.75 116 TYR A C 1
ATOM 874 O O . TYR A 1 116 ? -5.356 5.113 -8.998 1.00 98.75 116 TYR A O 1
ATOM 882 N N . ILE A 1 117 ? -4.960 2.923 -8.835 1.00 98.50 117 ILE A N 1
ATOM 883 C CA . ILE A 1 117 ? -4.414 2.791 -10.196 1.00 98.50 117 ILE A CA 1
ATOM 884 C C . ILE A 1 117 ? -5.435 3.198 -11.261 1.00 98.50 117 ILE A C 1
ATOM 886 O O . ILE A 1 117 ? -5.048 3.762 -12.283 1.00 98.50 117 ILE A O 1
ATOM 890 N N . ARG A 1 118 ? -6.717 2.904 -11.035 1.00 98.12 118 ARG A N 1
ATOM 891 C CA . ARG A 1 118 ? -7.797 3.181 -11.989 1.00 98.12 118 ARG A CA 1
ATOM 892 C C . ARG A 1 118 ? -8.281 4.627 -11.968 1.00 98.12 118 ARG A C 1
ATOM 894 O O . ARG A 1 118 ? -8.804 5.082 -12.977 1.00 98.12 118 ARG A O 1
ATOM 901 N N . THR A 1 119 ? -8.150 5.314 -10.837 1.00 98.31 119 THR A N 1
ATOM 902 C CA . THR A 1 119 ? -8.809 6.614 -10.619 1.00 98.31 119 THR A CA 1
ATOM 903 C C . THR A 1 119 ? -7.848 7.781 -10.430 1.00 98.31 119 THR A C 1
ATOM 905 O O . THR A 1 119 ? -8.268 8.921 -10.584 1.00 98.31 119 THR A O 1
ATOM 908 N N . ALA A 1 120 ? -6.575 7.531 -10.114 1.00 98.31 120 ALA A N 1
ATOM 909 C CA . ALA A 1 120 ? -5.603 8.598 -9.915 1.00 98.31 120 ALA A CA 1
ATOM 910 C C . ALA A 1 120 ? -4.999 9.114 -11.223 1.00 98.31 120 ALA A C 1
ATOM 912 O O . ALA A 1 120 ? -4.735 8.363 -12.168 1.00 98.31 120 ALA A O 1
ATOM 913 N N . ASP A 1 121 ? -4.666 10.399 -11.217 1.00 97.69 121 ASP A N 1
ATOM 914 C CA . ASP A 1 121 ? -4.002 11.063 -12.325 1.00 97.69 121 ASP A CA 1
ATOM 915 C C . ASP A 1 121 ? -2.561 10.583 -12.526 1.00 97.69 121 ASP A C 1
ATOM 917 O O . ASP A 1 121 ? -1.858 10.088 -11.631 1.00 97.69 121 ASP A O 1
ATOM 921 N N . ARG A 1 122 ? -2.055 10.793 -13.743 1.00 95.62 122 ARG A N 1
ATOM 922 C CA . ARG A 1 122 ? -0.682 10.430 -14.097 1.00 95.62 122 ARG A CA 1
ATOM 923 C C . ARG A 1 122 ? 0.317 11.158 -13.192 1.00 95.62 122 ARG A C 1
ATOM 925 O O . ARG A 1 122 ? 0.324 12.379 -13.113 1.00 95.62 122 ARG A O 1
ATOM 932 N N . LEU A 1 123 ? 1.254 10.406 -12.605 1.00 94.56 123 LEU A N 1
ATOM 933 C CA . LEU A 1 123 ? 2.273 10.900 -11.664 1.00 94.56 123 LEU A CA 1
ATOM 934 C C . LEU A 1 123 ? 1.733 11.397 -10.312 1.00 94.56 123 LEU A C 1
ATOM 936 O O . LEU A 1 123 ? 2.524 11.906 -9.512 1.00 94.56 123 LEU A O 1
ATOM 940 N N . GLN A 1 124 ? 0.455 11.182 -10.007 1.00 96.50 124 GLN A N 1
ATOM 941 C CA . GLN A 1 124 ? -0.137 11.551 -8.726 1.00 96.50 124 GLN A CA 1
ATOM 942 C C . GLN A 1 124 ? 0.259 10.558 -7.624 1.00 96.50 124 GLN A C 1
ATOM 944 O O . GLN A 1 124 ? 0.324 9.349 -7.845 1.00 96.50 124 GLN A O 1
ATOM 949 N N . ARG A 1 125 ? 0.561 11.050 -6.416 1.00 96.88 125 ARG A N 1
ATOM 950 C CA . ARG A 1 125 ? 0.797 10.200 -5.231 1.00 96.88 125 ARG A CA 1
ATOM 951 C C . ARG A 1 125 ? -0.526 9.812 -4.591 1.00 96.88 125 ARG A C 1
ATOM 953 O O . ARG A 1 125 ? -1.449 10.612 -4.618 1.00 96.88 125 ARG A O 1
ATOM 960 N N . THR A 1 126 ? -0.556 8.661 -3.924 1.00 97.75 126 THR A N 1
ATOM 961 C CA . THR A 1 126 ? -1.732 8.192 -3.176 1.00 97.75 126 THR A CA 1
ATOM 962 C C . THR A 1 126 ? -2.259 9.227 -2.184 1.00 97.75 126 THR A C 1
ATOM 964 O O . THR A 1 126 ? -3.460 9.411 -2.109 1.00 97.75 126 THR A O 1
ATOM 967 N N . ALA A 1 127 ? -1.386 9.959 -1.484 1.00 97.62 127 ALA A N 1
ATOM 968 C CA . ALA A 1 127 ? -1.819 11.023 -0.577 1.00 97.62 127 ALA A CA 1
ATOM 969 C C . ALA A 1 127 ? -2.618 12.126 -1.283 1.00 97.62 127 ALA A C 1
ATOM 971 O O . ALA A 1 127 ? -3.681 12.502 -0.816 1.00 97.62 127 ALA A O 1
ATOM 972 N N . ARG A 1 128 ? -2.122 12.615 -2.430 1.00 97.38 128 ARG A N 1
ATOM 973 C CA . ARG A 1 128 ? -2.769 13.704 -3.183 1.00 97.38 128 ARG A CA 1
ATOM 974 C C . ARG A 1 128 ? -4.055 13.234 -3.837 1.00 97.38 128 ARG A C 1
ATOM 976 O O . ARG A 1 128 ? -5.065 13.903 -3.734 1.00 97.38 128 ARG A O 1
ATOM 983 N N . TRP A 1 129 ? -4.020 12.032 -4.402 1.00 98.19 129 TRP A N 1
ATOM 984 C CA . TRP A 1 129 ? -5.215 11.366 -4.899 1.00 98.19 129 TRP A CA 1
ATOM 985 C C . TRP A 1 129 ? -6.288 11.251 -3.809 1.00 98.19 129 TRP A C 1
ATOM 987 O O . TRP A 1 129 ? -7.415 11.673 -4.019 1.00 98.19 129 TRP A O 1
ATOM 997 N N . GLN A 1 130 ? -5.932 10.761 -2.619 1.00 98.12 130 GLN A N 1
ATOM 998 C CA . GLN A 1 130 ? -6.875 10.623 -1.511 1.00 98.12 130 GLN A CA 1
ATOM 999 C C . GLN A 1 130 ? -7.388 11.974 -0.993 1.00 98.12 130 GLN A C 1
ATOM 1001 O O . GLN A 1 130 ? -8.526 12.046 -0.557 1.00 98.12 130 GLN A O 1
ATOM 1006 N N . GLU A 1 131 ? -6.572 13.028 -1.002 1.00 96.69 131 GLU A N 1
ATOM 1007 C CA . GLU A 1 131 ? -6.996 14.382 -0.614 1.00 96.69 131 GLU A CA 1
ATOM 1008 C C . GLU A 1 131 ? -7.990 15.002 -1.610 1.00 96.69 131 GLU A C 1
ATOM 1010 O O . GLU A 1 131 ? -8.827 15.801 -1.202 1.00 96.69 131 GLU A O 1
ATOM 1015 N N . GLU A 1 132 ? -7.890 14.652 -2.893 1.00 97.25 132 GLU A N 1
ATOM 1016 C CA . GLU A 1 132 ? -8.727 15.197 -3.970 1.00 97.25 132 GLU A CA 1
ATOM 1017 C C . GLU A 1 132 ? -10.055 14.450 -4.156 1.00 97.25 132 GLU A C 1
ATOM 1019 O O . GLU A 1 132 ? -10.972 14.989 -4.771 1.00 97.25 132 GLU A O 1
ATOM 1024 N N . LEU A 1 133 ? -10.183 13.226 -3.634 1.00 97.56 133 LEU A N 1
ATOM 1025 C CA . LEU A 1 133 ? -11.458 12.510 -3.638 1.00 97.56 133 LEU A CA 1
ATOM 1026 C C . LEU A 1 133 ? -12.489 13.251 -2.779 1.00 97.56 133 LEU A C 1
ATOM 1028 O O . LEU A 1 133 ? -12.215 13.587 -1.625 1.00 97.56 133 LEU A O 1
ATOM 1032 N N . ASP A 1 134 ? -13.708 13.413 -3.292 1.00 96.56 134 ASP A N 1
ATOM 1033 C CA . ASP A 1 134 ? -14.835 13.887 -2.488 1.00 96.56 134 ASP A CA 1
ATOM 1034 C C . ASP A 1 134 ? -15.059 12.932 -1.305 1.00 96.56 134 ASP A C 1
ATOM 1036 O O . ASP A 1 134 ? -15.253 11.734 -1.487 1.00 96.56 134 ASP A O 1
ATOM 1040 N N . GLY A 1 135 ? -14.971 13.446 -0.074 1.00 96.44 135 GLY A N 1
ATOM 1041 C CA . GLY A 1 135 ? -15.014 12.6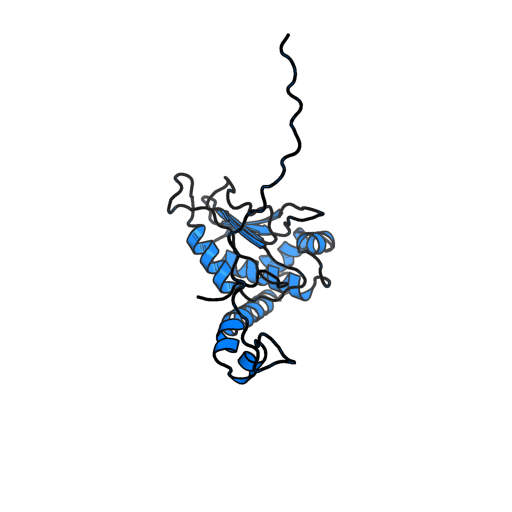39 1.157 1.00 96.44 135 GLY A CA 1
ATOM 1042 C C . GLY A 1 135 ? -13.668 12.028 1.582 1.00 96.44 135 GLY A C 1
ATOM 1043 O O . GLY A 1 135 ? -13.547 11.489 2.684 1.00 96.44 135 GLY A O 1
ATOM 1044 N N . GLY A 1 136 ? -12.628 12.146 0.759 1.00 98.00 136 GLY A N 1
ATOM 1045 C CA . GLY A 1 136 ? -11.259 11.751 1.066 1.00 98.00 136 GLY A CA 1
ATOM 1046 C C . GLY A 1 136 ? -11.117 10.301 1.535 1.00 98.00 136 GLY A C 1
ATOM 1047 O O . GLY A 1 136 ? -11.508 9.362 0.843 1.00 98.00 136 GLY A O 1
ATOM 1048 N N . LEU A 1 137 ? -10.559 10.101 2.736 1.00 98.44 137 LEU A N 1
ATOM 1049 C CA . LEU A 1 137 ? -10.414 8.764 3.329 1.00 98.44 137 LEU A CA 1
ATOM 1050 C C . LEU A 1 137 ? -11.763 8.062 3.544 1.00 98.44 137 LEU A C 1
ATOM 1052 O O . LEU A 1 137 ? -11.817 6.838 3.454 1.00 98.44 137 LEU A O 1
ATOM 1056 N N . GLU A 1 138 ? -12.829 8.811 3.840 1.00 98.62 138 GLU A N 1
ATOM 1057 C CA . GLU A 1 138 ? -14.160 8.234 4.049 1.00 98.62 138 GLU A CA 1
ATOM 1058 C C . GLU A 1 138 ? -14.643 7.529 2.788 1.00 98.62 138 GLU A C 1
ATOM 1060 O O . GLU A 1 138 ? -15.013 6.359 2.830 1.00 98.62 138 GLU A O 1
ATOM 1065 N N . HIS A 1 139 ? -14.517 8.204 1.647 1.00 98.56 139 HIS A N 1
ATOM 1066 C CA . HIS A 1 139 ? -14.855 7.624 0.352 1.00 98.56 139 HIS A CA 1
ATOM 1067 C C . HIS A 1 139 ? -13.995 6.401 0.036 1.00 98.56 139 HIS A C 1
ATOM 1069 O O . HIS A 1 139 ? -14.505 5.364 -0.380 1.00 98.56 139 HIS A O 1
ATOM 1075 N N . VAL A 1 140 ? -12.687 6.464 0.315 1.00 98.69 140 VAL A N 1
ATOM 1076 C CA . VAL A 1 140 ? -11.808 5.292 0.166 1.00 98.69 140 VAL A CA 1
ATOM 1077 C C . VAL A 1 140 ? -12.296 4.117 1.015 1.00 98.69 140 VAL A C 1
ATOM 1079 O O . VAL A 1 140 ? -12.285 2.989 0.531 1.00 98.69 140 VAL A O 1
ATOM 1082 N N . ARG A 1 141 ? -12.742 4.347 2.255 1.00 98.81 141 ARG A N 1
ATOM 1083 C CA . ARG A 1 141 ? -13.273 3.282 3.118 1.00 98.81 141 ARG A CA 1
ATOM 1084 C C . ARG A 1 141 ? -14.560 2.691 2.567 1.00 98.81 141 ARG A C 1
ATOM 1086 O O . ARG A 1 141 ? -14.647 1.471 2.480 1.00 98.81 141 ARG A O 1
ATOM 1093 N N . GLN A 1 142 ? -15.498 3.528 2.142 1.00 98.75 142 GLN A N 1
ATOM 1094 C CA . GLN A 1 142 ? -16.751 3.073 1.542 1.00 98.75 142 GLN A CA 1
ATOM 1095 C C . GLN A 1 142 ? -16.488 2.161 0.337 1.00 98.75 142 GLN A C 1
ATOM 1097 O O . GLN A 1 142 ? -17.065 1.085 0.233 1.00 98.75 142 GLN A O 1
ATOM 1102 N N . VAL A 1 143 ? -15.548 2.530 -0.535 1.00 98.69 143 VAL A N 1
ATOM 1103 C CA . VAL A 1 143 ? -15.214 1.721 -1.717 1.00 98.69 143 VAL A CA 1
ATOM 1104 C C . VAL A 1 143 ? -14.431 0.454 -1.354 1.00 98.69 143 VAL A C 1
ATOM 1106 O O . VAL A 1 143 ? -14.732 -0.627 -1.849 1.00 98.69 143 VAL A O 1
ATOM 1109 N N . VAL A 1 144 ? -13.394 0.567 -0.519 1.00 98.62 144 VAL A N 1
ATOM 1110 C CA . VAL A 1 144 ? -12.442 -0.532 -0.267 1.00 98.62 144 VAL A CA 1
ATOM 1111 C C . VAL A 1 144 ? -12.971 -1.541 0.752 1.00 98.62 144 VAL A C 1
ATOM 1113 O O . VAL A 1 144 ? -12.768 -2.746 0.587 1.00 98.62 144 VAL A O 1
ATOM 1116 N N . VAL A 1 145 ? -13.612 -1.057 1.814 1.00 98.69 145 VAL A N 1
ATOM 1117 C CA . VAL A 1 145 ? -14.054 -1.860 2.963 1.00 98.69 145 VAL A CA 1
ATOM 1118 C C . VAL A 1 145 ? -15.523 -2.243 2.817 1.00 98.69 145 VAL A C 1
ATOM 1120 O O . VAL A 1 145 ? -15.858 -3.413 2.968 1.00 98.69 145 VAL A O 1
ATOM 1123 N N . GLU A 1 146 ? -16.383 -1.276 2.495 1.00 98.69 146 GLU A N 1
ATOM 1124 C CA . GLU A 1 146 ? -17.844 -1.466 2.465 1.00 98.69 146 GLU A CA 1
ATOM 1125 C C . GLU A 1 146 ? -18.374 -1.863 1.081 1.00 98.69 146 GLU A C 1
ATOM 1127 O O . GLU A 1 146 ? -19.559 -2.149 0.942 1.00 98.69 146 GLU A O 1
ATOM 1132 N N . ASP A 1 147 ? -17.500 -1.891 0.069 1.00 98.50 147 ASP A N 1
ATOM 1133 C CA . ASP A 1 147 ? -17.830 -2.188 -1.328 1.00 98.50 147 ASP A CA 1
ATOM 1134 C C . ASP A 1 147 ? -19.022 -1.371 -1.860 1.00 98.50 147 ASP A C 1
ATOM 1136 O O . ASP A 1 147 ? -19.895 -1.872 -2.567 1.00 98.50 147 ASP A O 1
ATOM 1140 N N . SER A 1 148 ? -19.063 -0.075 -1.538 1.00 98.56 148 SER A N 1
ATOM 1141 C CA . SER A 1 148 ? -20.181 0.815 -1.889 1.00 98.56 148 SER A CA 1
ATOM 1142 C C . SER A 1 148 ? -20.448 0.936 -3.395 1.00 98.56 148 SER A C 1
ATOM 1144 O O . SER A 1 148 ? -21.538 1.338 -3.800 1.00 98.56 148 SER A O 1
ATOM 1146 N N . LEU A 1 149 ? -19.462 0.586 -4.228 1.00 98.06 149 LEU A N 1
ATOM 1147 C CA . LEU A 1 149 ? -19.561 0.581 -5.688 1.00 98.06 149 LEU A CA 1
ATOM 1148 C C . LEU A 1 149 ? -19.818 -0.817 -6.280 1.00 98.06 149 LEU A C 1
ATOM 1150 O O . LEU A 1 149 ? -20.051 -0.908 -7.484 1.00 98.06 149 LEU A O 1
ATOM 1154 N N . GLY A 1 150 ? -19.770 -1.889 -5.481 1.00 98.50 150 GLY A N 1
ATOM 1155 C CA . GLY A 1 150 ? -19.952 -3.269 -5.949 1.00 98.50 150 GLY A CA 1
ATOM 1156 C C . GLY A 1 150 ? -18.844 -3.759 -6.889 1.00 98.50 150 GLY A C 1
ATOM 1157 O O . GLY A 1 150 ? -19.119 -4.511 -7.824 1.00 98.50 150 GLY A O 1
ATOM 1158 N N . ILE A 1 151 ? -17.607 -3.287 -6.699 1.00 98.44 151 ILE A N 1
ATOM 1159 C CA . ILE A 1 151 ? -16.456 -3.573 -7.578 1.00 98.44 151 ILE A CA 1
ATOM 1160 C C . ILE A 1 151 ? -15.320 -4.316 -6.867 1.00 98.44 151 ILE A C 1
ATOM 1162 O O . ILE A 1 151 ? -14.278 -4.551 -7.484 1.00 98.44 151 ILE A O 1
ATOM 1166 N N . ALA A 1 152 ? -15.476 -4.681 -5.592 1.00 98.62 152 ALA A N 1
ATOM 1167 C CA . ALA A 1 152 ? -14.437 -5.349 -4.809 1.00 98.62 152 ALA A CA 1
ATOM 1168 C C . ALA A 1 152 ? -13.863 -6.588 -5.516 1.00 98.62 152 ALA A C 1
ATOM 1170 O O . ALA A 1 152 ? -12.647 -6.670 -5.705 1.00 98.62 152 ALA A O 1
ATOM 1171 N N . ASP A 1 153 ? -14.727 -7.490 -5.984 1.00 98.56 153 ASP A N 1
ATOM 1172 C CA . ASP A 1 153 ? -14.319 -8.719 -6.678 1.00 98.56 153 ASP A CA 1
ATOM 1173 C C . ASP A 1 153 ? -13.546 -8.425 -7.971 1.00 98.56 153 ASP A C 1
ATOM 1175 O O . ASP A 1 153 ? -12.582 -9.114 -8.310 1.00 98.56 153 ASP A O 1
ATOM 1179 N N . GLU A 1 154 ? -13.923 -7.367 -8.692 1.00 98.62 154 GLU A N 1
ATOM 1180 C CA . GLU A 1 154 ? -13.246 -6.961 -9.922 1.00 98.62 154 GLU A CA 1
ATOM 1181 C C . GLU A 1 154 ? -11.839 -6.412 -9.640 1.00 98.62 154 GLU A C 1
ATOM 1183 O O . GLU A 1 154 ? -10.881 -6.704 -10.368 1.00 98.62 154 GLU A O 1
ATOM 1188 N N . LEU A 1 155 ? -11.695 -5.627 -8.568 1.00 98.75 155 LEU A N 1
ATOM 1189 C CA . LEU A 1 155 ? -10.407 -5.108 -8.116 1.00 98.75 155 LEU A CA 1
ATOM 1190 C C . LEU A 1 155 ? -9.492 -6.253 -7.650 1.00 98.75 155 LEU A C 1
ATOM 1192 O O . LEU A 1 155 ? -8.325 -6.306 -8.048 1.00 98.75 155 LEU A O 1
ATOM 1196 N N . GLU A 1 156 ? -10.020 -7.197 -6.871 1.00 98.62 156 GLU A N 1
ATOM 1197 C CA . GLU A 1 156 ? -9.287 -8.384 -6.417 1.00 98.62 156 GLU A CA 1
ATOM 1198 C C . GLU A 1 156 ? -8.856 -9.269 -7.594 1.00 98.62 156 GLU A C 1
ATOM 1200 O O . GLU A 1 156 ? -7.687 -9.656 -7.687 1.00 98.62 156 GLU A O 1
ATOM 1205 N N . ALA A 1 157 ? -9.747 -9.519 -8.558 1.00 98.62 157 ALA A N 1
ATOM 1206 C CA . ALA A 1 157 ? -9.436 -10.287 -9.761 1.00 98.62 157 ALA A CA 1
ATOM 1207 C C . ALA A 1 157 ? -8.349 -9.613 -10.617 1.00 98.62 157 ALA A C 1
ATOM 1209 O O . ALA A 1 157 ? -7.453 -10.286 -11.142 1.00 98.62 157 ALA A O 1
ATOM 1210 N N . ALA A 1 158 ? -8.378 -8.282 -10.737 1.00 98.38 158 ALA A N 1
ATOM 1211 C CA . ALA A 1 158 ? -7.346 -7.529 -11.445 1.00 98.38 158 ALA A CA 1
ATOM 1212 C C . ALA A 1 158 ? -5.970 -7.671 -10.772 1.00 98.38 158 ALA A C 1
ATOM 1214 O O . ALA A 1 158 ? -4.964 -7.867 -11.464 1.00 98.38 158 ALA A O 1
ATOM 1215 N N . MET A 1 159 ? -5.917 -7.643 -9.437 1.00 98.50 159 MET A N 1
ATOM 1216 C CA . MET A 1 159 ? -4.679 -7.895 -8.699 1.00 98.50 159 MET A CA 1
ATOM 1217 C C . MET A 1 159 ? -4.215 -9.345 -8.820 1.00 98.50 159 MET A C 1
ATOM 1219 O O . MET A 1 159 ? -3.040 -9.581 -9.096 1.00 98.50 159 MET A O 1
ATOM 1223 N N . ALA A 1 160 ? -5.114 -10.320 -8.702 1.00 98.31 160 ALA A N 1
ATOM 1224 C CA . ALA A 1 160 ? -4.789 -11.730 -8.903 1.00 98.31 160 ALA A CA 1
ATOM 1225 C C . ALA A 1 160 ? -4.190 -11.989 -10.295 1.00 98.31 160 ALA A C 1
ATOM 1227 O O . ALA A 1 160 ? -3.201 -12.715 -10.414 1.00 98.31 160 ALA A O 1
ATOM 1228 N N . LYS A 1 161 ? -4.715 -11.341 -11.342 1.00 97.94 161 LYS A N 1
ATOM 1229 C CA . LYS A 1 161 ? -4.140 -11.411 -12.691 1.00 97.94 161 LYS A CA 1
ATOM 1230 C C . LYS A 1 161 ? -2.716 -10.853 -12.738 1.00 97.94 161 LYS A C 1
ATOM 1232 O O . LYS A 1 161 ? -1.854 -11.466 -13.368 1.00 97.94 161 LYS A O 1
ATOM 1237 N N . HIS A 1 162 ? -2.450 -9.722 -12.081 1.00 96.00 162 HIS A N 1
ATOM 1238 C CA . HIS A 1 162 ? -1.094 -9.168 -11.963 1.00 96.00 162 HIS A CA 1
ATOM 1239 C C . HIS A 1 162 ? -0.151 -10.157 -11.264 1.00 96.00 162 HIS A C 1
ATOM 1241 O O . HIS A 1 162 ? 0.887 -10.516 -11.815 1.00 96.00 162 HIS A O 1
ATOM 1247 N N . VAL A 1 163 ? -0.550 -10.663 -10.093 1.00 96.56 163 VAL A N 1
ATOM 1248 C CA . VAL A 1 163 ? 0.236 -11.620 -9.297 1.00 96.56 163 VAL A CA 1
ATOM 1249 C C . VAL A 1 163 ? 0.552 -12.883 -10.104 1.00 96.56 163 VAL A C 1
ATOM 1251 O O . VAL A 1 163 ? 1.698 -13.328 -10.126 1.00 96.56 163 VAL A O 1
ATOM 1254 N N . GLY A 1 164 ? -0.444 -13.442 -10.796 1.00 95.69 164 GLY A N 1
ATOM 1255 C CA . GLY A 1 164 ? -0.305 -14.676 -11.572 1.00 95.69 164 GLY A CA 1
ATOM 1256 C C . GLY A 1 164 ? 0.452 -14.528 -12.895 1.00 95.69 164 GLY A C 1
ATOM 1257 O O . GLY A 1 164 ? 0.845 -15.537 -13.472 1.00 95.69 164 GLY A O 1
ATOM 1258 N N . SER A 1 165 ? 0.668 -13.301 -13.382 1.00 92.94 165 SER A N 1
ATOM 1259 C CA . SER A 1 165 ? 1.382 -13.032 -14.642 1.00 92.94 165 SER A CA 1
ATOM 1260 C C . SER A 1 165 ? 2.750 -12.377 -14.451 1.00 92.94 165 SER A C 1
ATOM 1262 O O . SER A 1 165 ? 3.422 -12.069 -15.437 1.00 92.94 165 SER A O 1
ATOM 1264 N N . TYR A 1 166 ? 3.183 -12.161 -13.206 1.00 89.88 166 TYR A N 1
ATOM 1265 C CA . TYR A 1 166 ? 4.468 -11.534 -12.929 1.00 89.88 166 TYR A CA 1
ATOM 1266 C C . TYR A 1 166 ? 5.639 -12.386 -13.439 1.00 89.88 166 TYR A C 1
ATOM 1268 O O . TYR A 1 166 ? 5.820 -13.536 -13.041 1.00 89.88 166 TYR A O 1
ATOM 1276 N N . GLU A 1 167 ? 6.487 -11.772 -14.264 1.00 86.94 167 GLU A N 1
ATOM 1277 C CA . GLU A 1 167 ? 7.786 -12.301 -14.666 1.00 86.94 167 GLU A CA 1
ATOM 1278 C C . GLU A 1 167 ? 8.864 -11.236 -14.432 1.00 86.94 167 GLU A C 1
ATOM 1280 O O . GLU A 1 167 ? 8.681 -10.050 -14.722 1.00 86.94 167 GLU A O 1
ATOM 1285 N N . ASP A 1 168 ? 10.016 -11.659 -13.913 1.00 86.25 168 ASP A N 1
ATOM 1286 C CA . ASP A 1 168 ? 11.181 -10.791 -13.786 1.00 86.25 168 ASP A CA 1
ATOM 1287 C C . ASP A 1 168 ? 11.737 -10.433 -15.177 1.00 86.25 168 ASP A C 1
ATOM 1289 O O . ASP A 1 168 ? 12.278 -11.279 -15.894 1.00 86.25 168 ASP A O 1
ATOM 1293 N N . GLU A 1 169 ? 11.647 -9.148 -15.535 1.00 83.25 169 GLU A N 1
ATOM 1294 C CA . GLU A 1 169 ? 12.092 -8.601 -16.823 1.00 83.25 169 GLU A CA 1
ATOM 1295 C C . GLU A 1 169 ? 13.578 -8.886 -17.119 1.00 83.25 169 GLU A C 1
ATOM 1297 O O . GLU A 1 169 ? 13.953 -9.112 -18.276 1.00 83.25 169 GLU A O 1
ATOM 1302 N N . TRP A 1 170 ? 14.439 -8.907 -16.096 1.00 84.25 170 TRP A N 1
ATOM 1303 C CA . TRP A 1 170 ? 15.859 -9.229 -16.241 1.00 84.25 170 TRP A CA 1
ATOM 1304 C C . TRP A 1 170 ? 16.081 -10.723 -16.420 1.00 84.25 170 TRP A C 1
ATOM 1306 O O . TRP A 1 170 ? 16.862 -11.113 -17.289 1.00 84.25 170 TRP A O 1
ATOM 1316 N N . ALA A 1 171 ? 15.375 -11.563 -15.664 1.00 85.94 171 ALA A N 1
ATOM 1317 C CA . ALA A 1 171 ? 15.435 -13.008 -15.862 1.00 85.94 171 ALA A CA 1
ATOM 1318 C C . ALA A 1 171 ? 14.944 -13.396 -17.268 1.00 85.94 171 ALA A C 1
ATOM 1320 O O . ALA A 1 171 ? 15.588 -14.203 -17.938 1.00 85.94 171 ALA A O 1
ATOM 1321 N N . ALA A 1 172 ? 13.861 -12.775 -17.744 1.00 86.31 172 ALA A N 1
ATOM 1322 C CA . ALA A 1 172 ? 13.358 -12.937 -19.106 1.00 86.31 172 ALA A CA 1
ATOM 1323 C C . ALA A 1 172 ? 14.381 -12.459 -20.150 1.00 86.31 172 ALA A C 1
ATOM 1325 O O . ALA A 1 172 ? 14.638 -13.140 -21.139 1.00 86.31 172 ALA A O 1
ATOM 1326 N N . THR A 1 173 ? 15.024 -11.313 -19.906 1.00 86.12 173 THR A N 1
ATOM 1327 C CA . THR A 1 173 ? 16.078 -10.773 -20.779 1.00 86.12 173 THR A CA 1
ATOM 1328 C C . THR A 1 173 ? 17.275 -11.712 -20.884 1.00 86.12 173 THR A C 1
ATOM 1330 O O . THR A 1 173 ? 17.758 -11.938 -21.987 1.00 86.12 173 THR A O 1
ATOM 1333 N N . LEU A 1 174 ? 17.742 -12.291 -19.775 1.00 86.75 174 LEU A N 1
ATOM 1334 C CA . LEU A 1 174 ? 18.863 -13.239 -19.775 1.00 86.75 174 LEU A CA 1
ATOM 1335 C C . LEU A 1 174 ? 18.556 -14.528 -20.555 1.00 86.75 174 LEU A C 1
ATOM 1337 O O . LEU A 1 174 ? 19.480 -15.164 -21.059 1.00 86.75 174 LEU A O 1
ATOM 1341 N N . LYS A 1 175 ? 17.278 -14.907 -20.667 1.00 87.81 175 LYS A N 1
ATOM 1342 C CA . LYS A 1 175 ? 16.826 -16.066 -21.452 1.00 87.81 175 LYS A CA 1
ATOM 1343 C C . LYS A 1 175 ? 16.657 -15.763 -22.945 1.00 87.81 175 LYS A C 1
ATOM 1345 O O . LYS A 1 175 ? 16.534 -16.703 -23.722 1.00 87.81 175 LYS A O 1
ATOM 1350 N N . ASP A 1 176 ? 16.651 -14.491 -23.346 1.00 89.56 176 ASP A N 1
ATOM 1351 C CA . ASP A 1 176 ? 16.403 -14.045 -24.719 1.00 89.56 176 ASP A CA 1
ATOM 1352 C C . ASP A 1 176 ? 1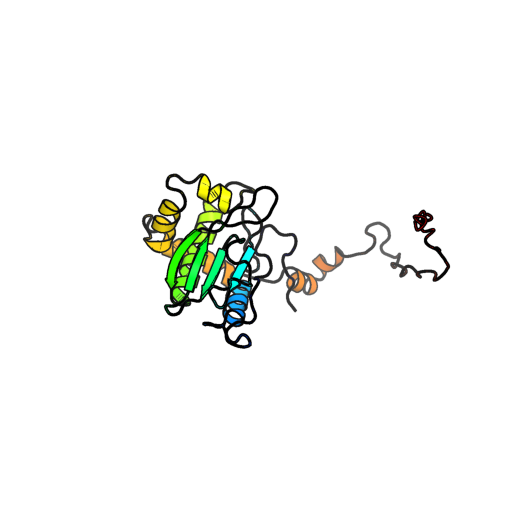7.712 -13.554 -25.381 1.00 89.56 176 ASP A C 1
ATOM 1354 O O . ASP A 1 176 ? 18.185 -12.439 -25.111 1.00 89.56 176 ASP A O 1
ATOM 1358 N N . PRO A 1 177 ? 18.314 -14.353 -26.289 1.00 89.00 177 PRO A N 1
ATOM 1359 C CA . PRO A 1 177 ? 19.547 -13.983 -26.978 1.00 89.00 177 PRO A CA 1
ATOM 1360 C C . PRO A 1 177 ? 19.437 -12.706 -27.818 1.00 89.00 177 PRO A C 1
ATOM 1362 O O . PRO A 1 177 ? 20.457 -12.063 -28.074 1.00 89.00 177 PRO A O 1
ATOM 1365 N N . GLU A 1 178 ? 18.241 -12.332 -28.275 1.00 87.19 178 GLU A N 1
ATOM 1366 C CA . GLU A 1 178 ? 18.017 -11.116 -29.050 1.00 87.19 178 GLU A CA 1
ATOM 1367 C C . GLU A 1 178 ? 18.018 -9.883 -28.140 1.00 87.19 178 GLU A C 1
ATOM 1369 O O . GLU A 1 178 ? 18.725 -8.908 -28.420 1.00 87.19 178 GLU A O 1
ATOM 1374 N N . ARG A 1 179 ? 17.316 -9.939 -26.999 1.00 84.25 179 ARG A N 1
ATOM 1375 C CA . ARG A 1 179 ? 17.338 -8.855 -25.998 1.00 84.25 179 ARG A CA 1
ATOM 1376 C C . ARG A 1 179 ? 18.736 -8.645 -25.432 1.00 84.25 179 ARG A C 1
ATOM 1378 O O . ARG A 1 179 ? 19.165 -7.498 -25.305 1.00 84.25 179 ARG A O 1
ATOM 1385 N N . LEU A 1 180 ? 19.485 -9.720 -25.183 1.00 84.62 180 LEU A N 1
ATOM 1386 C CA . LEU A 1 180 ? 20.873 -9.646 -24.715 1.00 84.62 180 LEU A CA 1
ATOM 1387 C C . LEU A 1 180 ? 21.786 -8.852 -25.655 1.00 84.62 180 LEU A C 1
ATOM 1389 O O . LEU A 1 180 ? 22.686 -8.148 -25.193 1.00 84.62 180 LEU A O 1
ATOM 1393 N N . ARG A 1 181 ? 21.550 -8.897 -26.974 1.00 83.06 181 ARG A N 1
ATOM 1394 C CA . ARG A 1 181 ? 22.358 -8.139 -27.947 1.00 83.06 181 ARG A CA 1
ATOM 1395 C C . ARG A 1 181 ? 22.264 -6.626 -27.748 1.00 83.06 181 ARG A C 1
ATOM 1397 O O . ARG A 1 181 ? 23.186 -5.930 -28.172 1.00 83.06 181 ARG A O 1
ATOM 1404 N N . ARG A 1 182 ? 21.208 -6.125 -27.096 1.00 81.94 182 ARG A N 1
ATOM 1405 C CA . ARG A 1 182 ? 21.031 -4.697 -26.782 1.00 81.94 182 ARG A CA 1
ATOM 1406 C C . ARG A 1 182 ? 21.997 -4.215 -25.694 1.00 81.94 182 ARG A C 1
ATOM 1408 O O . ARG A 1 182 ? 22.324 -3.035 -25.657 1.00 81.94 182 ARG A O 1
ATOM 1415 N N . PHE A 1 183 ? 22.516 -5.117 -24.860 1.00 81.19 183 PHE A N 1
ATOM 1416 C CA . PHE A 1 183 ? 23.415 -4.802 -23.742 1.00 81.19 183 PHE A CA 1
ATOM 1417 C C . PHE A 1 183 ? 24.899 -4.923 -24.130 1.00 81.19 183 PHE A C 1
ATOM 1419 O O . PHE A 1 183 ? 25.701 -5.531 -23.423 1.00 81.19 183 PHE A O 1
ATOM 1426 N N . ARG A 1 184 ? 25.285 -4.353 -25.279 1.00 75.50 184 ARG A N 1
ATOM 1427 C CA . ARG A 1 184 ? 26.689 -4.278 -25.720 1.00 75.50 184 ARG A CA 1
ATOM 1428 C C . ARG A 1 184 ? 27.298 -2.936 -25.329 1.00 75.50 184 ARG A C 1
ATOM 1430 O O . ARG A 1 184 ? 26.663 -1.899 -25.475 1.00 75.50 184 ARG A O 1
ATOM 1437 N N . SER A 1 185 ? 28.558 -2.951 -24.891 1.00 71.75 185 SER A N 1
ATOM 1438 C CA . SER A 1 185 ? 29.264 -1.749 -24.421 1.00 71.75 185 SER A CA 1
ATOM 1439 C C . SER A 1 185 ? 29.403 -0.657 -25.486 1.00 71.75 185 SER A C 1
ATOM 1441 O O . SER A 1 185 ? 29.442 0.520 -25.148 1.00 71.75 185 SER A O 1
ATOM 1443 N N . PHE A 1 186 ? 29.474 -1.033 -26.767 1.00 70.75 186 PHE A N 1
ATOM 1444 C CA . PHE A 1 186 ? 29.557 -0.088 -27.876 1.00 70.75 186 PHE A CA 1
ATOM 1445 C C . PHE A 1 186 ? 28.681 -0.557 -29.036 1.00 70.75 186 PHE A C 1
ATOM 1447 O O . PHE A 1 186 ? 28.952 -1.590 -29.647 1.00 70.75 186 PHE A O 1
ATOM 1454 N N . VAL A 1 187 ? 27.664 0.238 -29.371 1.00 66.38 187 VAL A N 1
ATOM 1455 C CA . VAL A 1 187 ? 26.824 0.018 -30.560 1.00 66.38 187 VAL A CA 1
ATOM 1456 C C . VAL A 1 187 ? 27.635 0.259 -31.841 1.00 66.38 187 VAL A C 1
ATOM 1458 O O . VAL A 1 187 ? 27.560 -0.527 -32.777 1.00 66.38 187 VAL A O 1
ATOM 1461 N N . ASN A 1 188 ? 28.502 1.278 -31.834 1.00 67.56 188 ASN A N 1
ATOM 1462 C CA . ASN A 1 188 ? 29.281 1.704 -33.006 1.00 67.56 188 ASN A CA 1
ATOM 1463 C C . ASN A 1 188 ? 30.682 1.067 -33.101 1.00 67.56 188 ASN A C 1
ATOM 1465 O O . ASN A 1 188 ? 31.410 1.322 -34.053 1.00 67.56 188 ASN A O 1
ATOM 1469 N N . ALA A 1 189 ? 31.094 0.273 -32.108 1.00 64.69 189 ALA A N 1
ATOM 1470 C CA . ALA A 1 189 ? 32.408 -0.379 -32.085 1.00 64.69 189 ALA A CA 1
ATOM 1471 C C . ALA A 1 189 ? 32.309 -1.794 -31.484 1.00 64.69 189 ALA A C 1
ATOM 1473 O O . ALA A 1 189 ? 32.872 -2.055 -30.418 1.00 64.69 189 ALA A O 1
ATOM 1474 N N . PRO A 1 190 ? 31.588 -2.719 -32.143 1.00 62.97 190 PRO A N 1
ATOM 1475 C CA . PRO A 1 190 ? 31.226 -4.020 -31.575 1.00 62.97 190 PRO A CA 1
ATOM 1476 C C . PRO A 1 190 ? 32.425 -4.924 -31.233 1.00 62.97 190 PRO A C 1
ATOM 1478 O O . PRO A 1 190 ? 32.284 -5.831 -30.417 1.00 62.97 190 PRO A O 1
ATOM 1481 N N . SER A 1 191 ? 33.604 -4.678 -31.812 1.00 70.44 191 SER A N 1
ATOM 1482 C CA . SER A 1 191 ? 34.853 -5.400 -31.522 1.00 70.44 191 SER A CA 1
ATOM 1483 C C . SER A 1 191 ? 35.671 -4.802 -30.367 1.00 70.44 191 SER A C 1
ATOM 1485 O O . SER A 1 191 ? 36.600 -5.441 -29.866 1.00 70.44 191 SER A O 1
ATOM 1487 N N . ARG A 1 192 ? 35.349 -3.584 -29.913 1.00 66.38 192 ARG A N 1
ATOM 1488 C CA . ARG A 1 192 ? 36.096 -2.891 -28.859 1.00 66.38 192 ARG A CA 1
ATOM 1489 C C . ARG A 1 192 ? 35.655 -3.413 -27.494 1.00 66.38 192 ARG A C 1
ATOM 1491 O O . ARG A 1 192 ? 34.606 -3.043 -26.978 1.00 66.38 192 ARG A O 1
ATOM 1498 N N . LYS A 1 193 ? 36.468 -4.267 -26.875 1.00 62.50 193 LYS A N 1
ATOM 1499 C CA . LYS A 1 193 ? 36.229 -4.709 -25.493 1.00 62.50 193 LYS A CA 1
ATOM 1500 C C . LYS A 1 193 ? 36.444 -3.537 -24.532 1.00 62.50 193 LYS A C 1
ATOM 1502 O O . LYS A 1 193 ? 37.430 -2.806 -24.652 1.00 62.50 193 LYS A O 1
ATOM 1507 N N . MET A 1 194 ? 35.535 -3.359 -23.571 1.00 56.03 194 MET A N 1
ATOM 1508 C CA . MET A 1 194 ? 35.734 -2.426 -22.463 1.00 56.03 194 MET A CA 1
ATOM 1509 C C . MET A 1 194 ? 36.978 -2.879 -21.690 1.00 56.03 194 MET A C 1
ATOM 1511 O O . MET A 1 194 ? 36.962 -3.918 -21.035 1.00 56.03 194 MET A O 1
ATOM 1515 N N . ARG A 1 195 ? 38.089 -2.141 -21.806 1.00 61.44 195 ARG A N 1
ATOM 1516 C CA . ARG A 1 195 ? 39.238 -2.361 -20.922 1.00 61.44 195 ARG A CA 1
ATOM 1517 C C . ARG A 1 195 ? 38.795 -1.897 -19.535 1.00 61.44 195 ARG A C 1
ATOM 1519 O O . ARG A 1 195 ? 38.337 -0.755 -19.441 1.00 61.44 195 ARG A O 1
ATOM 1526 N N . PRO A 1 196 ? 38.901 -2.726 -18.480 1.00 58.12 196 PRO A N 1
ATOM 1527 C CA . PRO A 1 196 ? 38.734 -2.233 -17.122 1.00 58.12 196 PRO A CA 1
ATOM 1528 C C . PRO A 1 196 ? 39.642 -1.018 -16.980 1.00 58.12 196 PRO A C 1
ATOM 1530 O O . PRO A 1 196 ? 40.809 -1.087 -17.379 1.00 58.12 196 PRO A O 1
ATOM 1533 N N . SER A 1 197 ? 39.120 0.106 -16.487 1.00 57.47 197 SER A N 1
ATOM 1534 C CA . SER A 1 197 ? 39.991 1.217 -16.134 1.00 57.47 197 SER A CA 1
ATOM 1535 C C . SER A 1 197 ? 40.973 0.663 -15.114 1.00 57.47 197 SER A C 1
ATOM 1537 O O . SER A 1 197 ? 40.586 0.353 -13.987 1.00 57.47 197 SER A O 1
ATOM 1539 N N . SER A 1 198 ? 42.231 0.482 -15.508 1.00 51.34 198 SER A N 1
ATOM 1540 C CA . SER A 1 198 ? 43.304 0.344 -14.544 1.00 51.34 198 SER A CA 1
ATOM 1541 C C . SER A 1 198 ? 43.240 1.625 -13.731 1.00 51.34 198 SER A C 1
ATOM 1543 O O . SER A 1 198 ? 43.637 2.681 -14.222 1.00 51.34 198 SER A O 1
A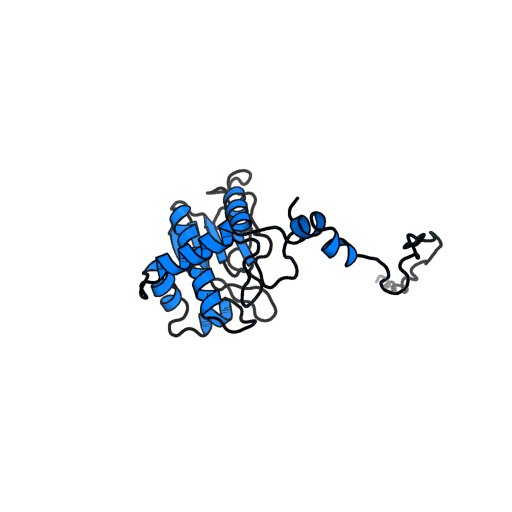TOM 1545 N N . SER A 1 199 ? 42.662 1.567 -12.532 1.00 46.03 199 SER A N 1
ATOM 1546 C CA . SER A 1 199 ? 42.858 2.611 -11.545 1.00 46.03 199 SER A CA 1
ATOM 1547 C C . SER A 1 199 ? 44.363 2.642 -11.323 1.00 46.03 199 SER A C 1
ATOM 1549 O O . SER A 1 199 ? 44.912 1.797 -10.611 1.00 46.03 199 SER A O 1
ATOM 1551 N N . SER A 1 200 ? 45.054 3.539 -12.018 1.00 44.34 200 SER A N 1
ATOM 1552 C CA . SER A 1 200 ? 46.428 3.864 -11.711 1.00 44.34 200 SER A CA 1
ATOM 1553 C C . SER A 1 200 ? 46.402 4.325 -10.263 1.00 44.34 200 SER A C 1
ATOM 1555 O O . SER A 1 200 ? 45.903 5.408 -9.954 1.00 44.34 200 SER A O 1
ATOM 1557 N N . ARG A 1 201 ? 46.868 3.463 -9.359 1.00 46.97 201 ARG A N 1
ATOM 1558 C CA . ARG A 1 201 ? 47.213 3.841 -7.994 1.00 46.97 201 ARG A CA 1
ATOM 1559 C C . ARG A 1 201 ? 48.398 4.791 -8.106 1.00 46.97 201 ARG A C 1
ATOM 1561 O O . ARG A 1 201 ? 49.527 4.363 -7.960 1.00 46.97 201 ARG A O 1
ATOM 1568 N N . ASN A 1 202 ? 48.153 6.045 -8.458 1.00 43.19 202 ASN A N 1
ATOM 1569 C CA . ASN A 1 202 ? 49.148 7.100 -8.384 1.00 43.19 202 ASN A CA 1
ATOM 1570 C C . ASN A 1 202 ? 48.451 8.412 -8.022 1.00 43.19 202 ASN A C 1
ATOM 1572 O O . ASN A 1 202 ? 47.883 9.104 -8.857 1.00 43.19 202 ASN A O 1
ATOM 1576 N N . ALA A 1 203 ? 48.484 8.670 -6.713 1.00 48.62 203 ALA A N 1
ATOM 1577 C CA . ALA A 1 203 ? 48.641 9.972 -6.081 1.00 48.62 203 ALA A CA 1
ATOM 1578 C C . ALA A 1 203 ? 47.812 11.147 -6.634 1.00 48.62 203 ALA A C 1
ATOM 1580 O O . ALA A 1 203 ? 48.341 12.048 -7.274 1.00 48.62 203 ALA A O 1
ATOM 1581 N N . ALA A 1 204 ? 46.554 11.241 -6.207 1.00 41.50 204 ALA A N 1
ATOM 1582 C CA . ALA A 1 204 ? 45.949 12.543 -5.944 1.00 41.50 204 ALA A CA 1
ATOM 1583 C C . ALA A 1 204 ? 45.901 12.729 -4.423 1.00 41.50 204 ALA A C 1
ATOM 1585 O O . ALA A 1 204 ? 44.975 12.277 -3.749 1.00 41.50 204 ALA A O 1
ATOM 1586 N N . ARG A 1 205 ? 46.941 13.357 -3.859 1.00 43.06 205 ARG A N 1
ATOM 1587 C CA . ARG A 1 205 ? 46.851 13.953 -2.521 1.00 43.06 205 ARG A CA 1
ATOM 1588 C C . ARG A 1 205 ? 45.657 14.904 -2.549 1.00 43.06 205 ARG A C 1
ATOM 1590 O O . ARG A 1 205 ? 45.707 15.908 -3.253 1.00 43.06 205 ARG A O 1
ATOM 1597 N N . SER A 1 206 ? 44.594 14.607 -1.801 1.00 42.16 206 SER A N 1
ATOM 1598 C CA . SER A 1 206 ? 43.550 15.602 -1.569 1.00 42.16 206 SER A CA 1
ATOM 1599 C C . SER A 1 206 ? 44.200 16.752 -0.803 1.00 42.16 206 SER A C 1
ATOM 1601 O O . SER A 1 206 ? 44.557 16.594 0.369 1.00 42.16 206 SER A O 1
ATOM 1603 N N . VAL A 1 207 ? 44.406 17.891 -1.456 1.00 48.03 207 VAL A N 1
ATOM 1604 C CA . VAL A 1 207 ? 44.784 19.122 -0.767 1.00 48.03 207 VAL A CA 1
ATOM 1605 C C . VAL A 1 207 ? 43.586 19.507 0.097 1.00 48.03 207 VAL A C 1
ATOM 1607 O O . VAL A 1 207 ? 42.583 20.009 -0.402 1.00 48.03 207 VAL A O 1
ATOM 1610 N N . ARG A 1 208 ? 43.647 19.197 1.396 1.00 45.56 208 ARG A N 1
ATOM 1611 C CA . ARG A 1 208 ? 42.707 19.764 2.365 1.00 45.56 208 ARG A CA 1
ATOM 1612 C C . ARG A 1 208 ? 43.047 21.250 2.521 1.00 45.56 208 ARG A C 1
ATOM 1614 O O . ARG A 1 208 ? 44.225 21.557 2.715 1.00 45.56 208 ARG A O 1
ATOM 1621 N N . PRO A 1 209 ? 42.072 22.169 2.465 1.00 41.91 209 PRO A N 1
ATOM 1622 C CA . PRO A 1 209 ? 42.334 23.562 2.802 1.00 41.91 209 PRO A CA 1
ATOM 1623 C C . PRO A 1 209 ? 42.762 23.664 4.279 1.00 41.91 209 PRO A C 1
ATOM 1625 O O . PRO A 1 209 ? 42.255 22.906 5.114 1.00 41.91 209 PRO A O 1
ATOM 1628 N N . PRO A 1 210 ? 43.702 24.561 4.629 1.00 45.50 210 PRO A N 1
ATOM 1629 C CA . PRO A 1 210 ? 44.194 24.677 5.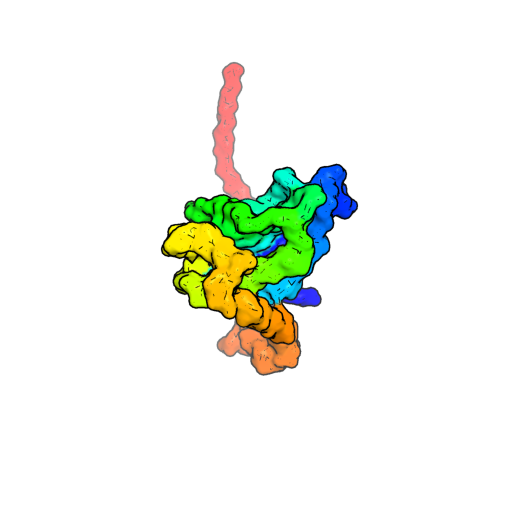994 1.00 45.50 210 PRO A CA 1
ATOM 1630 C C . PRO A 1 210 ? 43.080 25.174 6.922 1.00 45.50 210 PRO A C 1
ATOM 1632 O O . PRO A 1 210 ? 42.560 26.280 6.777 1.00 45.50 210 PRO A O 1
ATOM 1635 N N . THR A 1 211 ? 42.726 24.359 7.913 1.00 51.06 211 THR A N 1
ATOM 1636 C CA . THR A 1 211 ? 41.889 24.774 9.041 1.00 51.06 211 THR A CA 1
ATOM 1637 C C . THR A 1 211 ? 42.650 25.809 9.868 1.00 51.06 211 THR A C 1
ATOM 1639 O O . THR A 1 211 ? 43.673 25.480 10.473 1.00 51.06 211 THR A O 1
ATOM 1642 N N . LYS A 1 212 ? 42.157 27.054 9.917 1.00 47.38 212 LYS A N 1
ATOM 1643 C CA . LYS A 1 212 ? 42.651 28.076 10.852 1.00 47.38 212 LYS A CA 1
ATOM 1644 C C . LYS A 1 212 ? 42.466 27.556 12.282 1.00 47.38 212 LYS A C 1
ATOM 1646 O O . LYS A 1 212 ? 41.337 27.399 12.742 1.00 47.38 212 LYS A O 1
ATOM 1651 N N . ARG A 1 213 ? 43.569 27.271 12.980 1.00 50.53 213 ARG A N 1
ATOM 1652 C CA . ARG A 1 213 ? 43.557 27.013 14.426 1.00 50.53 213 ARG A CA 1
ATOM 1653 C C . ARG A 1 213 ? 43.049 28.275 15.127 1.00 50.53 213 ARG A C 1
ATOM 1655 O O . ARG A 1 213 ? 43.631 29.341 14.951 1.00 50.53 213 ARG A O 1
ATOM 1662 N N . ARG A 1 214 ? 41.970 28.160 15.906 1.00 51.75 214 ARG A N 1
ATOM 1663 C CA . ARG A 1 214 ? 41.634 29.165 16.924 1.00 51.75 214 ARG A CA 1
ATOM 1664 C C . ARG A 1 214 ? 42.740 29.139 17.981 1.00 51.75 214 ARG A C 1
ATOM 1666 O O . ARG A 1 214 ? 43.110 28.059 18.438 1.00 51.75 214 ARG A O 1
ATOM 1673 N N . ALA A 1 215 ? 43.287 30.305 18.309 1.00 47.28 215 ALA A N 1
ATOM 1674 C CA . ALA A 1 215 ? 44.227 30.458 19.411 1.00 47.28 215 ALA A CA 1
ATOM 1675 C C . ALA A 1 215 ? 43.489 30.261 20.750 1.00 47.28 215 ALA A C 1
ATOM 1677 O O . ALA A 1 215 ? 42.340 30.701 20.856 1.00 47.28 215 ALA A O 1
ATOM 1678 N N . PRO A 1 216 ? 44.096 29.589 21.740 1.00 50.91 216 PRO A N 1
ATOM 1679 C CA . PRO A 1 216 ? 43.535 29.508 23.080 1.00 50.91 216 PRO A CA 1
ATOM 1680 C C . PRO A 1 216 ? 43.734 30.838 23.822 1.00 50.91 216 PRO A C 1
ATOM 1682 O O . PRO A 1 216 ? 44.785 31.467 23.694 1.00 50.91 216 PRO A O 1
ATOM 1685 N N . SER A 1 217 ? 42.703 31.243 24.562 1.00 51.41 217 SER A N 1
ATOM 1686 C CA . SER A 1 217 ? 42.765 32.210 25.665 1.00 51.41 217 SER A CA 1
ATOM 1687 C C . SER A 1 217 ? 43.330 31.557 26.917 1.00 51.41 217 SER A C 1
ATOM 1689 O O . SER A 1 217 ? 42.900 30.405 27.168 1.00 51.41 217 SER A O 1
#

Foldseek 3Di:
DFDAPVPAQFEDQAFEDCAPVPDPQFQGRQPVLSVVVCLLGTPPHALGYFYAYEYRAPVCVRVRQQTQWRWHDDNLGIFIWHQAHDDPDGDTTDTLDDSDHSVLNVLLVLQLRLVRRVQPDRNDGRNRSQVPDDVRSNVSSCCRPVVVVVCSVVSNVVSVVCSVPDDRPVVVCVVDPVSVVVPQPDPPCNPDDPDPPPPPPDDDPPPDDDDPDDDDD